Protein 7C50 (pdb70)

Structure (mmCIF, N/CA/C/O backbone):
data_7C50
#
_entry.id   7C50
#
_cell.length_a   82.675
_cell.length_b   82.675
_cell.length_c   202.043
_cell.angle_alpha   90.000
_cell.angle_beta   90.000
_cell.angle_gamma   120.000
#
_symmetry.space_group_name_H-M   'H 3 2'
#
loop_
_entity.id
_entity.type
_entity.pdbx_description
1 polymer 'SIMPL domain-containing protein'
2 water water
#
loop_
_atom_site.group_PDB
_atom_site.id
_atom_site.type_symbol
_atom_site.label_atom_id
_atom_site.label_alt_id
_atom_site.label_comp_id
_atom_site.label_asym_id
_atom_site.label_entity_id
_atom_site.label_seq_id
_atom_site.pdbx_PDB_ins_code
_atom_site.Cartn_x
_atom_site.Cartn_y
_atom_site.Cartn_z
_atom_site.occupancy
_atom_site.B_iso_or_equiv
_atom_site.auth_seq_id
_atom_site.auth_comp_id
_atom_site.auth_asym_id
_atom_site.auth_atom_id
_atom_site.pdbx_PDB_model_num
ATOM 1 N N . LYS A 1 13 ? 25.79419 1.80149 85.65702 1.000 85.40371 31 LYS A N 1
ATOM 2 C CA . LYS A 1 13 ? 26.50191 2.39915 84.52880 1.000 76.35856 31 LYS A CA 1
ATOM 3 C C . LYS A 1 13 ? 26.14398 1.72452 83.19324 1.000 73.50073 31 LYS A C 1
ATOM 4 O O . LYS A 1 13 ? 24.97972 1.64561 82.81408 1.000 68.24793 31 LYS A O 1
ATOM 6 N N . THR A 1 14 ? 27.17898 1.25495 82.49440 1.000 77.82211 32 THR A N 1
ATOM 7 C CA . THR A 1 14 ? 27.08020 0.50883 81.24595 1.000 75.60739 32 THR A CA 1
ATOM 8 C C . THR A 1 14 ? 28.14751 -0.58157 81.26464 1.000 77.20314 32 THR A C 1
ATOM 9 O O . THR A 1 14 ? 29.25124 -0.35157 81.75978 1.000 84.63030 32 THR A O 1
ATOM 11 N N . LEU A 1 15 ? 27.84089 -1.75754 80.70411 1.000 78.71947 33 LEU A N 1
ATOM 12 C CA . LEU A 1 15 ? 28.76431 -2.88765 80.81769 1.000 78.76792 33 LEU A CA 1
ATOM 13 C C . LEU A 1 15 ? 29.58453 -3.19389 79.56686 1.000 74.80105 33 LEU A C 1
ATOM 14 O O . LEU A 1 15 ? 30.57808 -3.92707 79.68293 1.000 74.09368 33 LEU A O 1
ATOM 19 N N . GLU A 1 16 ? 29.21434 -2.65927 78.39956 1.000 63.01593 34 GLU A N 1
ATOM 20 C CA . GLU A 1 16 ? 29.99715 -2.83188 77.18589 1.000 66.94948 34 GLU A CA 1
ATOM 21 C C . GLU A 1 16 ? 29.36692 -1.97753 76.08467 1.000 67.01894 34 GLU A C 1
ATOM 22 O O . GLU A 1 16 ? 28.18667 -1.61208 76.15546 1.000 55.36633 34 GLU A O 1
ATOM 28 N N . ARG A 1 17 ? 30.16320 -1.68872 75.05053 1.000 55.55099 35 ARG A N 1
ATOM 29 C CA . ARG A 1 17 ? 29.67497 -0.98720 73.86950 1.000 51.86980 35 ARG A CA 1
ATOM 30 C C . ARG A 1 17 ? 30.19282 -1.71291 72.63463 1.000 54.03002 35 ARG A C 1
ATOM 31 O O . ARG A 1 17 ? 31.31360 -2.23333 72.64359 1.000 63.66541 35 ARG A O 1
ATOM 39 N N . SER A 1 18 ? 29.37458 -1.77485 71.59057 1.000 51.03778 36 SER A N 1
ATOM 40 C CA . SER A 1 18 ? 29.82486 -2.31984 70.31002 1.000 47.08675 36 SER A CA 1
ATOM 41 C C . SER A 1 18 ? 29.24311 -1.51422 69.16304 1.000 45.63513 36 SER A C 1
ATOM 42 O O . SER A 1 18 ? 28.23891 -0.80985 69.30721 1.000 49.26243 36 SER A O 1
ATOM 45 N N . VAL A 1 19 ? 29.87129 -1.65817 67.99400 1.000 48.28697 37 VAL A N 1
ATOM 46 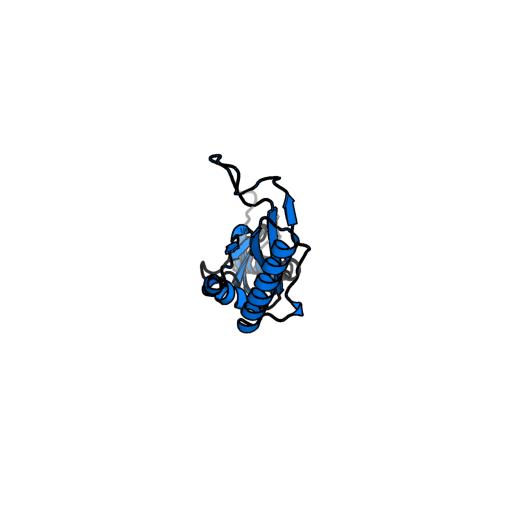C CA . VAL A 1 19 ? 29.40485 -1.02399 66.77020 1.000 45.50842 37 VAL A CA 1
ATOM 47 C C . VAL A 1 19 ? 29.23886 -2.09614 65.69735 1.000 44.65751 37 VAL A C 1
ATOM 48 O O . VAL A 1 19 ? 30.06935 -3.00527 65.57712 1.000 45.35662 37 VAL A O 1
ATOM 52 N N . SER A 1 20 ? 28.14617 -2.01353 64.94323 1.000 44.24359 38 SER A N 1
ATOM 53 C CA . SER A 1 20 ? 27.91443 -2.95535 63.85725 1.000 37.45831 38 SER A CA 1
ATOM 54 C C . SER A 1 20 ? 27.89602 -2.21403 62.53356 1.000 36.50561 38 SER A C 1
ATOM 55 O O . SER A 1 20 ? 27.33190 -1.12183 62.42539 1.000 40.81558 38 SER A O 1
ATOM 58 N N . VAL A 1 21 ? 28.46265 -2.83980 61.51108 1.000 40.40084 39 VAL A N 1
ATOM 59 C CA . VAL A 1 21 ? 28.44369 -2.25085 60.17597 1.000 43.74888 39 VAL A CA 1
ATOM 60 C C . VAL A 1 21 ? 28.15058 -3.34751 59.16640 1.000 42.71751 39 VAL A C 1
ATOM 61 O O . VAL A 1 21 ? 28.58871 -4.49938 59.31629 1.000 40.18026 39 VAL A O 1
ATOM 65 N N . LYS A 1 22 ? 27.38237 -2.99772 58.14764 1.000 38.99702 40 LYS A N 1
ATOM 66 C CA . LYS A 1 22 ? 27.13287 -3.90297 57.03289 1.000 51.53030 40 LYS A CA 1
ATOM 67 C C . LYS A 1 22 ? 28.03069 -3.43177 55.89661 1.000 52.67763 40 LYS A C 1
ATOM 68 O O . LYS A 1 22 ? 28.10800 -2.23266 55.62558 1.000 64.71993 40 LYS A O 1
ATOM 74 N N . GLY A 1 23 ? 28.83599 -4.33077 55.35460 1.000 47.56950 41 GLY A N 1
ATOM 75 C CA . GLY A 1 23 ? 29.62787 -4.02037 54.18481 1.000 39.22182 41 GLY A CA 1
ATOM 76 C C . GLY A 1 23 ? 28.92344 -4.62672 52.98195 1.000 37.07233 41 GLY A C 1
ATOM 77 O O . GLY A 1 23 ? 28.26237 -5.65838 53.10398 1.000 36.81813 41 GLY A O 1
ATOM 78 N N . LEU A 1 24 ? 29.03701 -3.94965 51.82830 1.000 36.54193 42 LEU A N 1
ATOM 79 C CA . LEU A 1 24 ? 28.37115 -4.33781 50.59211 1.000 38.19577 42 LEU A CA 1
ATOM 80 C C . LEU A 1 24 ? 29.41933 -4.63693 49.52749 1.000 41.30640 42 LEU A C 1
ATOM 81 O O . LEU A 1 24 ? 30.38029 -3.88959 49.37796 1.000 41.78661 42 LEU A O 1
ATOM 86 N N . SER A 1 25 ? 29.21724 -5.73509 48.79345 1.000 34.55118 43 SER A N 1
ATOM 87 C CA . SER A 1 25 ? 29.96339 -6.03682 47.58476 1.000 33.67454 43 SER A CA 1
ATOM 88 C C . SER A 1 25 ? 28.93150 -6.26211 46.48716 1.000 33.62512 43 SER A C 1
ATOM 89 O O . SER A 1 25 ? 28.06699 -7.11747 46.62848 1.000 34.88897 43 SER A O 1
ATOM 92 N N . GLN A 1 26 ? 29.02380 -5.51185 45.41227 1.000 32.22513 44 GLN A N 1
ATOM 93 C CA . GLN A 1 26 ? 28.03860 -5.60941 44.34218 1.000 31.08183 44 GLN A CA 1
ATOM 94 C C . GLN A 1 26 ? 28.80696 -5.53632 43.02698 1.000 35.64054 44 GLN A C 1
ATOM 95 O O . GLN A 1 26 ? 29.78429 -4.78362 42.93463 1.000 33.00314 44 GLN A O 1
ATOM 101 N N . LYS A 1 27 ? 28.42284 -6.36235 42.04584 1.000 33.18091 45 LYS A N 1
ATOM 102 C CA . LYS A 1 27 ? 29.14637 -6.39949 40.77476 1.000 35.60830 45 LYS A CA 1
ATOM 103 C C . LYS A 1 27 ? 28.14624 -6.77681 39.69069 1.000 36.11500 45 LYS A C 1
ATOM 104 O O . LYS A 1 27 ? 27.26667 -7.61146 39.93045 1.000 35.11674 45 LYS A O 1
ATOM 110 N N . GLU A 1 28 ? 28.22510 -6.11714 38.53106 1.000 35.09117 46 GLU A N 1
ATOM 111 C CA . GLU A 1 28 ? 27.52913 -6.59581 37.32510 1.000 35.51548 46 GLU A CA 1
ATOM 112 C C . GLU A 1 28 ? 28.46461 -7.50762 36.55785 1.000 38.61968 46 GLU A C 1
ATOM 113 O O . GLU A 1 28 ? 29.63881 -7.16791 36.35935 1.000 35.28924 46 GLU A O 1
ATOM 119 N N . VAL A 1 2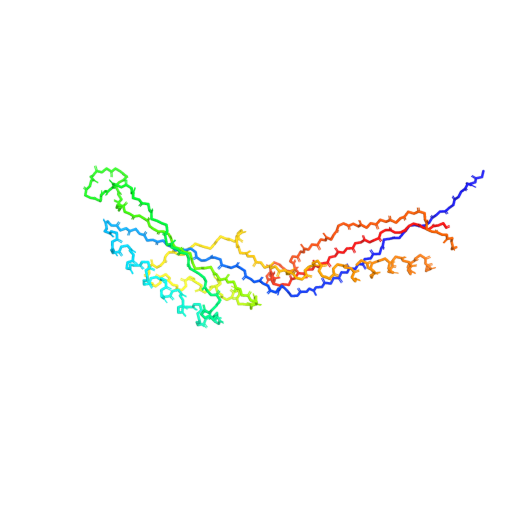9 ? 27.94824 -8.64975 36.10470 1.000 32.45202 47 VAL A N 1
ATOM 120 C CA . VAL A 1 29 ? 28.73492 -9.55912 35.28941 1.000 29.66939 47 VAL A CA 1
ATOM 121 C C . VAL A 1 29 ? 27.89780 -9.93353 34.08722 1.000 35.96608 47 VAL A C 1
ATOM 122 O O . VAL A 1 29 ? 26.67886 -9.77477 34.08745 1.000 34.25920 47 VAL A O 1
ATOM 126 N N . GLU A 1 30 ? 28.57129 -10.45493 33.07234 1.000 33.66326 48 GLU A N 1
ATOM 127 C CA . GLU A 1 30 ? 27.89308 -10.95947 31.88718 1.000 33.19054 48 GLU A CA 1
ATOM 128 C C . GLU A 1 30 ? 27.65452 -12.45425 32.05748 1.000 35.28911 48 GLU A C 1
ATOM 129 O O . GLU A 1 30 ? 28.60375 -13.22004 32.28205 1.000 39.87719 48 GLU A O 1
ATOM 135 N N . ALA A 1 31 ? 26.39423 -12.87183 31.92611 1.000 36.46153 49 ALA A N 1
ATOM 136 C CA . ALA A 1 31 ? 26.08470 -14.29993 31.84318 1.000 33.55592 49 ALA A CA 1
ATOM 137 C C . ALA A 1 31 ? 27.03889 -15.00084 30.87190 1.000 33.19120 49 ALA A C 1
ATOM 138 O O . ALA A 1 31 ? 27.49885 -14.40411 29.90995 1.000 33.67932 49 ALA A O 1
ATOM 140 N N . ASP A 1 32 ? 27.40540 -16.24467 31.16553 1.000 32.29164 50 ASP A N 1
ATOM 141 C CA . ASP A 1 32 ? 28.30362 -16.96105 30.27114 1.000 35.30249 50 ASP A CA 1
ATOM 142 C C . ASP A 1 32 ? 27.61859 -18.12358 29.56324 1.000 36.47976 50 ASP A C 1
ATOM 143 O O . ASP A 1 32 ? 28.26349 -18.84818 28.80627 1.000 39.73622 50 ASP A O 1
ATOM 148 N N . THR A 1 33 ? 26.32336 -18.32693 29.78459 1.000 30.42656 51 THR A N 1
ATOM 149 C CA . THR A 1 33 ? 25.64259 -19.48985 29.24508 1.000 29.51461 51 THR A CA 1
ATOM 150 C C . THR A 1 33 ? 24.22779 -19.05939 28.91427 1.000 29.72409 51 THR A C 1
ATOM 151 O O . THR A 1 33 ? 23.56718 -18.44753 29.76059 1.000 33.92949 51 THR A O 1
ATOM 155 N N . LEU A 1 34 ? 23.77243 -19.34874 27.69599 1.000 31.95099 52 LEU A N 1
ATOM 156 C CA . LEU A 1 34 ? 22.36442 -19.19556 27.33783 1.000 29.84327 52 LEU A CA 1
ATOM 157 C C . LEU A 1 34 ? 21.82230 -20.54948 26.91881 1.000 30.08099 52 LEU A C 1
ATOM 158 O O . LEU A 1 34 ? 22.43028 -21.22988 26.07249 1.000 31.28252 52 LEU A O 1
ATOM 163 N N . ILE A 1 35 ? 20.70008 -20.94891 27.52100 1.000 28.62337 53 ILE A N 1
ATOM 164 C CA . ILE A 1 35 ? 20.02637 -22.19962 27.19481 1.000 28.24400 53 ILE A CA 1
ATOM 165 C C . ILE A 1 35 ? 18.67382 -21.80797 26.65186 1.000 32.06034 53 ILE A C 1
ATOM 166 O O . ILE A 1 35 ? 17.89814 -21.13463 27.34144 1.000 34.10970 53 ILE A O 1
ATOM 171 N N . LEU A 1 36 ? 18.41781 -22.13060 25.38776 1.000 31.39514 54 LEU A N 1
ATOM 172 C CA . LEU A 1 36 ? 17.21392 -21.64385 24.71896 1.000 29.23660 54 LEU A CA 1
ATOM 173 C C . LEU A 1 36 ? 16.56431 -22.79944 23.97478 1.000 29.88646 54 LEU A C 1
ATOM 174 O O . LEU A 1 36 ? 17.05261 -23.21848 22.90946 1.000 29.53902 54 LEU A O 1
ATOM 179 N N . PRO A 1 37 ? 15.50296 -23.40693 24.54149 1.000 31.48684 55 PRO A N 1
ATOM 180 C CA . PRO A 1 37 ? 14.82126 -24.50965 23.84761 1.000 39.94761 55 PRO A CA 1
ATOM 181 C C . PRO A 1 37 ? 13.73549 -24.00525 22.91659 1.000 39.67759 55 PRO A C 1
ATOM 182 O O . PRO A 1 37 ? 12.87985 -23.19402 23.28750 1.000 37.33919 55 PRO A O 1
ATOM 186 N N . ILE A 1 38 ? 13.79310 -24.46015 21.68841 1.000 37.94060 56 ILE A N 1
ATOM 187 C CA . ILE A 1 38 ? 12.82360 -24.08487 20.66213 1.000 36.47237 56 ILE A CA 1
ATOM 188 C C . ILE A 1 38 ? 12.03405 -25.35670 20.34417 1.000 36.22012 56 ILE A C 1
ATOM 189 O O . ILE A 1 38 ? 12.55969 -26.28789 19.71885 1.000 36.52490 56 ILE A O 1
ATOM 194 N N . LYS A 1 39 ? 10.80194 -25.42961 20.83444 1.000 36.67395 57 LYS A N 1
ATOM 195 C CA . LYS A 1 39 ? 9.91944 -26.55498 20.54607 1.000 42.77702 57 LYS A CA 1
ATOM 196 C C . LYS A 1 39 ? 9.12213 -26.29011 19.27576 1.000 39.24160 57 LYS A C 1
ATOM 197 O O . LYS A 1 39 ? 8.75014 -25.15409 18.98612 1.000 40.72663 57 LYS A O 1
ATOM 203 N N . PHE A 1 40 ? 8.84616 -27.35253 18.51052 1.000 35.37780 58 PHE A N 1
ATOM 204 C CA . PHE A 1 40 ? 7.99772 -27.18421 17.34147 1.000 34.42509 58 PHE A CA 1
ATOM 205 C C . PHE A 1 40 ? 7.19814 -28.46660 17.12793 1.000 37.60556 58 PHE A C 1
ATOM 206 O O . PHE A 1 40 ? 7.61402 -29.55261 17.54621 1.000 40.16102 58 PHE A O 1
ATOM 214 N N . THR A 1 41 ? 6.04875 -28.33961 16.48819 1.000 40.50892 59 THR A N 1
ATOM 215 C CA . THR A 1 41 ? 5.11157 -29.46216 16.48881 1.000 41.12443 59 THR A CA 1
ATOM 216 C C . THR A 1 41 ? 4.41652 -29.58346 15.13595 1.000 42.04350 59 THR A C 1
ATOM 217 O O . THR A 1 41 ? 4.16120 -28.59425 14.43416 1.000 38.98527 59 THR A O 1
ATOM 221 N N . ARG A 1 42 ? 4.08225 -30.81982 14.78139 1.000 35.95640 60 ARG A N 1
ATOM 222 C CA . ARG A 1 42 ? 3.35304 -31.12265 13.55703 1.000 37.30863 60 ARG A CA 1
ATOM 223 C C . ARG A 1 42 ? 2.38906 -32.24118 13.88417 1.000 42.20395 60 ARG A C 1
ATOM 224 O O . ARG A 1 42 ? 2.63073 -32.98414 14.83093 1.000 41.89458 60 ARG A O 1
ATOM 232 N N . SER A 1 43 ? 1.29108 -32.32621 13.10147 1.000 40.93951 61 SER A N 1
ATOM 233 C CA . SER A 1 43 ? 0.32052 -33.41856 13.16650 1.000 42.48401 61 SER A CA 1
ATOM 234 C C . SER A 1 43 ? 0.07874 -33.94787 11.76674 1.000 47.10424 61 SER A C 1
ATOM 235 O O . SER A 1 43 ? 0.13991 -33.19745 10.78497 1.000 46.20037 61 SER A O 1
ATOM 238 N N . ASN A 1 44 ? -0.25154 -35.23022 11.68164 1.000 50.84903 62 ASN A N 1
ATOM 239 C CA . ASN A 1 44 ? -0.35348 -35.88080 10.38386 1.000 51.90988 62 ASN A CA 1
ATOM 240 C C . ASN A 1 44 ? -1.02117 -37.23883 10.57581 1.000 50.83761 62 ASN A C 1
ATOM 241 O O . ASN A 1 44 ? -0.88239 -37.87820 11.62913 1.000 44.97412 62 ASN A O 1
ATOM 246 N N . ASN A 1 45 ? -1.78323 -37.65339 9.56703 1.000 47.62310 63 ASN A N 1
ATOM 247 C CA . ASN A 1 45 ? -2.39892 -38.96353 9.61432 1.000 48.98581 63 ASN A CA 1
ATOM 248 C C . ASN A 1 45 ? -1.41876 -40.07234 9.29639 1.000 53.78224 63 ASN A C 1
ATOM 249 O O . ASN A 1 45 ? -1.71396 -41.25050 9.56064 1.000 48.63572 63 ASN A O 1
ATOM 254 N N . ASN A 1 46 ? -0.26818 -39.70901 8.74313 1.000 46.92242 64 ASN A N 1
ATOM 255 C CA . ASN A 1 46 ? 0.73018 -40.64518 8.25748 1.000 53.27541 64 ASN A CA 1
ATOM 256 C C . ASN A 1 46 ? 2.00574 -40.35213 9.02086 1.000 45.38951 64 ASN A C 1
ATOM 257 O O . ASN A 1 46 ? 2.48977 -39.22519 8.97774 1.000 41.76184 64 ASN A O 1
ATOM 262 N N . LEU A 1 47 ? 2.53724 -41.34190 9.73960 1.000 35.81148 65 LEU A N 1
ATOM 263 C CA . LEU A 1 47 ? 3.66608 -41.03522 10.63026 1.000 35.21466 65 LEU A CA 1
ATOM 264 C C . LEU A 1 47 ? 4.93684 -40.70935 9.84421 1.000 37.49135 65 LEU A C 1
ATOM 265 O O . LEU A 1 47 ? 5.74607 -39.85831 10.26332 1.000 36.82212 65 LEU A O 1
ATOM 270 N N . THR A 1 48 ? 5.16424 -41.39846 8.72324 1.000 35.44183 66 THR A N 1
ATOM 271 C CA . THR A 1 48 ? 6.36685 -41.10036 7.95208 1.000 36.32153 66 THR A CA 1
ATOM 272 C C . THR A 1 48 ? 6.33319 -39.66340 7.44182 1.000 35.78279 66 THR A C 1
ATOM 273 O O . THR A 1 48 ? 7.35286 -38.95154 7.47778 1.000 37.11561 66 THR A O 1
ATOM 277 N N . ASN A 1 49 ? 5.15265 -39.20653 7.00526 1.000 39.03054 67 ASN A N 1
ATOM 278 C CA . ASN A 1 49 ? 5.01102 -37.82019 6.57234 1.000 36.37173 67 ASN A CA 1
ATOM 279 C C . ASN A 1 49 ? 5.17502 -36.85938 7.74898 1.000 35.35402 67 ASN A C 1
ATOM 280 O O . ASN A 1 49 ? 5.66863 -35.73144 7.56955 1.000 35.59829 67 ASN A O 1
ATOM 285 N N . LEU A 1 50 ? 4.70461 -37.24736 8.94302 1.000 37.85715 68 LEU A N 1
ATOM 286 C CA . LEU A 1 50 ? 4.93502 -36.40220 10.12177 1.000 37.21514 68 LEU A CA 1
ATOM 287 C C . LEU A 1 50 ? 6.42058 -36.18896 10.34206 1.000 36.79930 68 LEU A C 1
ATOM 288 O O . LEU A 1 50 ? 6.86595 -35.07068 10.62756 1.000 32.93197 68 LEU A O 1
ATOM 293 N N . TYR A 1 51 ? 7.20860 -37.25511 10.24921 1.000 33.81357 69 TYR A N 1
ATOM 294 C CA . TYR A 1 51 ? 8.64916 -37.09460 10.41918 1.000 32.43613 69 TYR A CA 1
ATOM 295 C C . TYR A 1 51 ? 9.26985 -36.25050 9.31325 1.000 34.07923 69 TYR A C 1
ATOM 296 O O . TYR A 1 51 ? 10.25876 -35.54579 9.54288 1.000 34.95399 69 TYR A O 1
ATOM 305 N N . GLU A 1 52 ? 8.79623 -36.39592 8.08154 1.000 34.24492 70 GLU A N 1
ATOM 306 C CA . GLU A 1 52 ? 9.32634 -35.55933 6.98656 1.000 35.64873 70 GLU A CA 1
ATOM 307 C C . GLU A 1 52 ? 9.01016 -34.08052 7.21735 1.000 35.15478 70 GLU A C 1
ATOM 308 O O . GLU A 1 52 ? 9.86376 -33.19641 6.99340 1.000 35.66058 70 GLU A O 1
ATOM 314 N N . GLU A 1 53 ? 7.80935 -33.76775 7.70562 1.000 34.47102 71 GLU A N 1
ATOM 315 C CA . GLU A 1 53 ? 7.52228 -32.34408 7.95667 1.000 35.09894 71 GLU A CA 1
ATOM 316 C C . GLU A 1 53 ? 8.31596 -31.80208 9.14221 1.000 32.94019 71 GLU A C 1
ATOM 317 O O . GLU A 1 53 ? 8.80098 -30.66022 9.10762 1.000 38.28559 71 GLU A O 1
ATOM 323 N N . LEU A 1 54 ? 8.47034 -32.59167 10.19707 1.000 32.92381 72 LEU A N 1
ATOM 324 C CA . LEU A 1 54 ? 9.32023 -32.14349 11.30867 1.000 30.12100 72 LEU A CA 1
ATOM 325 C C . LEU A 1 54 ? 10.76632 -31.95402 10.87947 1.000 35.57060 72 LEU A C 1
ATOM 326 O O . LEU A 1 54 ? 11.46421 -31.06220 11.38918 1.000 32.99212 72 LEU A O 1
ATOM 331 N N . GLU A 1 55 ? 11.26249 -32.81369 9.99142 1.000 38.57465 73 GLU A N 1
ATOM 332 C CA . GLU A 1 55 ? 12.65071 -32.67953 9.54372 1.000 33.83872 73 GLU A CA 1
ATOM 333 C C . GLU A 1 55 ? 12.85497 -31.41765 8.71572 1.000 37.06764 73 GLU A C 1
ATOM 334 O O . GLU A 1 55 ? 13.91120 -30.76563 8.80642 1.000 35.20704 73 GLU A O 1
ATOM 340 N N . GLN A 1 56 ? 11.85960 -31.06939 7.88918 1.000 37.69776 74 GLN A N 1
ATOM 341 C CA . GLN A 1 56 ? 11.91625 -29.82734 7.12398 1.000 42.35133 74 GLN A CA 1
ATOM 342 C C . GLN A 1 56 ? 11.78666 -28.60677 8.02914 1.000 37.11736 74 GLN A C 1
ATOM 343 O O . GLN A 1 56 ? 12.47907 -27.59850 7.82838 1.000 37.66332 74 GLN A O 1
ATOM 346 N N . ASP A 1 57 ? 10.89151 -28.66333 9.01854 1.000 37.90205 75 ASP A N 1
ATOM 347 C CA . ASP A 1 57 ? 10.85442 -27.62041 10.04027 1.000 37.10170 75 ASP A CA 1
ATOM 348 C C . ASP A 1 57 ? 12.23246 -27.46631 10.68661 1.000 36.25417 75 ASP A C 1
ATOM 349 O O . ASP A 1 57 ? 12.81690 -26.36487 10.72370 1.000 38.59746 75 ASP A O 1
ATOM 354 N N . LYS A 1 58 ? 12.77609 -28.57769 11.17894 1.000 36.69683 76 LYS A N 1
ATOM 355 C CA . LYS A 1 58 ? 14.09273 -28.57157 11.80679 1.000 40.81499 76 LYS A CA 1
AT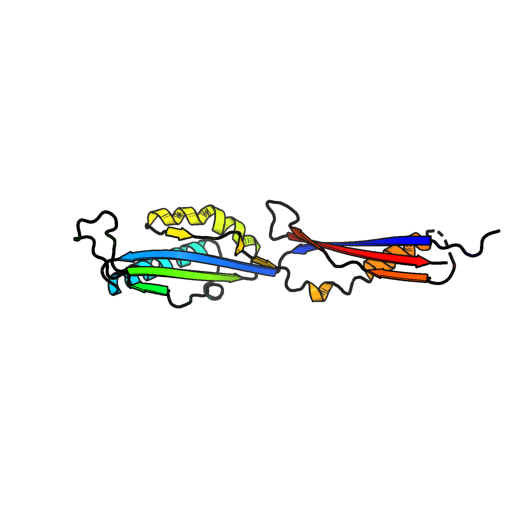OM 356 C C . LYS A 1 58 ? 15.14280 -27.90412 10.91967 1.000 37.36519 76 LYS A C 1
ATOM 357 O O . LYS A 1 58 ? 15.90889 -27.04925 11.38847 1.000 37.54572 76 LYS A O 1
ATOM 363 N N . GLU A 1 59 ? 15.18671 -28.26975 9.62940 1.000 33.24339 77 GLU A N 1
ATOM 364 C CA . GLU A 1 59 ? 16.20936 -27.69939 8.74710 1.000 37.87753 77 GLU A CA 1
ATOM 365 C C . GLU A 1 59 ? 16.01594 -26.20878 8.60174 1.000 36.49689 77 GLU A C 1
ATOM 366 O O . GLU A 1 59 ? 16.99120 -25.44606 8.54777 1.000 39.68370 77 GLU A O 1
ATOM 372 N N . ASN A 1 60 ? 14.75397 -25.77329 8.56557 1.000 36.62341 78 ASN A N 1
ATOM 373 C CA . ASN A 1 60 ? 14.46213 -24.35674 8.36590 1.000 38.65664 78 ASN A CA 1
ATOM 374 C C . ASN A 1 60 ? 14.79937 -23.56531 9.61643 1.000 37.72854 78 ASN A C 1
ATOM 375 O O . ASN A 1 60 ? 15.38617 -22.47334 9.53661 1.000 37.29261 78 ASN A O 1
ATOM 380 N N . ILE A 1 61 ? 14.47982 -24.12753 10.77844 1.000 35.91795 79 ILE A N 1
ATOM 381 C CA . ILE A 1 61 ? 14.83403 -23.48498 12.04128 1.000 35.96506 79 ILE A CA 1
ATOM 382 C C . ILE A 1 61 ? 16.35676 -23.36864 12.18656 1.000 34.09690 79 ILE A C 1
ATOM 383 O O . ILE A 1 61 ? 16.87856 -22.29726 12.53738 1.000 34.60905 79 ILE A O 1
ATOM 388 N N . ILE A 1 62 ? 17.09748 -24.44921 11.89377 1.000 31.44200 80 ILE A N 1
ATOM 389 C CA . ILE A 1 62 ? 18.56577 -24.37928 11.94230 1.000 30.78156 80 ILE A CA 1
ATOM 390 C C . ILE A 1 62 ? 19.10674 -23.31244 11.00842 1.000 34.93705 80 ILE A C 1
ATOM 391 O O . ILE A 1 62 ? 20.03076 -22.54120 11.35589 1.000 33.62548 80 ILE A O 1
ATOM 396 N N . LYS A 1 63 ? 18.56737 -23.24470 9.80004 1.000 38.14794 81 LYS A N 1
ATOM 397 C CA . LYS A 1 63 ? 19.04263 -22.21537 8.88675 1.000 39.79334 81 LYS A CA 1
ATOM 398 C C . LYS A 1 63 ? 18.76305 -20.83060 9.45375 1.000 39.90355 81 LYS A C 1
ATOM 399 O O . LYS A 1 63 ? 19.62907 -19.95309 9.41604 1.000 38.52205 81 LYS A O 1
ATOM 402 N N . PHE A 1 64 ? 17.60074 -20.64110 10.09287 1.000 40.70400 82 PHE A N 1
ATOM 403 C CA . PHE A 1 64 ? 17.32617 -19.34145 10.71498 1.000 40.45861 82 PHE A CA 1
ATOM 404 C C . PHE A 1 64 ? 18.29359 -19.06040 11.89068 1.000 38.15485 82 PHE A C 1
ATOM 405 O O . PHE A 1 64 ? 18.85592 -17.95158 12.02510 1.000 41.76257 82 PHE A O 1
ATOM 413 N N . LEU A 1 65 ? 18.55453 -20.06966 12.70418 1.000 35.04386 83 LEU A N 1
ATOM 414 C CA . LEU A 1 65 ? 19.46197 -19.91694 13.83557 1.000 29.87634 83 LEU A CA 1
ATOM 415 C C . LEU A 1 65 ? 20.87145 -19.57554 13.38271 1.000 35.21761 83 LEU A C 1
ATOM 416 O O . LEU A 1 65 ? 21.53641 -18.73857 13.99270 1.000 35.51841 83 LEU A O 1
ATOM 421 N N . LYS A 1 66 ? 21.34794 -20.20353 12.30777 1.000 31.41292 84 LYS A N 1
ATOM 422 C CA . LYS A 1 66 ? 22.66786 -19.86133 11.79953 1.000 32.45850 84 LYS A CA 1
ATOM 423 C C . LYS A 1 66 ? 22.70128 -18.43964 11.22374 1.000 43.79184 84 LYS A C 1
ATOM 424 O O . LYS A 1 66 ? 23.67867 -17.69684 11.44349 1.000 45.56164 84 LYS A O 1
ATOM 430 N N . GLU A 1 67 ? 21.64426 -18.01619 10.51838 1.000 43.39129 85 GLU A N 1
ATOM 431 C CA . GLU A 1 67 ? 21.59323 -16.60945 10.08286 1.000 43.42725 85 GLU A CA 1
ATOM 432 C C . GLU A 1 67 ? 21.72191 -15.65724 11.27344 1.000 46.50758 85 GLU A C 1
ATOM 433 O O . GLU A 1 67 ? 22.32414 -14.58433 11.14276 1.000 51.03169 85 GLU A O 1
ATOM 439 N N . GLN A 1 68 ? 21.17995 -16.04093 12.43689 1.000 42.08812 86 GLN A N 1
ATOM 440 C CA . GLN A 1 68 ? 21.25928 -15.27310 13.67988 1.000 42.93929 86 GLN A CA 1
ATOM 441 C C . GLN A 1 68 ? 22.58299 -15.40650 14.40098 1.000 41.62592 86 GLN A C 1
ATOM 442 O O . GLN A 1 68 ? 22.79223 -14.70354 15.39564 1.000 49.70589 86 GLN A O 1
ATOM 448 N N . GLY A 1 69 ? 23.48086 -16.27928 13.95879 1.000 43.67133 87 GLY A N 1
ATOM 449 C CA . GLY A 1 69 ? 24.81087 -16.33816 14.53485 1.000 50.28934 87 GLY A CA 1
ATOM 450 C C . GLY A 1 69 ? 25.07722 -17.54220 15.39436 1.000 47.34550 87 GLY A C 1
ATOM 451 O O . GLY A 1 69 ? 26.19841 -17.68490 15.87905 1.000 40.07219 87 GLY A O 1
ATOM 452 N N . VAL A 1 70 ? 24.08468 -18.41440 15.61068 1.000 37.71840 88 VAL A N 1
ATOM 453 C CA . VAL A 1 70 ? 24.31014 -19.69771 16.26910 1.000 38.42326 88 VAL A CA 1
ATOM 454 C C . VAL A 1 70 ? 25.12417 -20.59887 15.35461 1.000 37.08618 88 VAL A C 1
ATOM 455 O O . VAL A 1 70 ? 24.93486 -20.58834 14.13550 1.000 38.97306 88 VAL A O 1
ATOM 459 N N . LYS A 1 71 ? 26.05475 -21.35340 15.92921 1.000 39.97891 89 LYS A N 1
ATOM 460 C CA . LYS A 1 71 ? 26.86843 -22.31293 15.18209 1.000 40.59306 89 LYS A CA 1
ATOM 461 C C . LYS A 1 71 ? 26.26726 -23.70542 15.29777 1.000 42.36350 89 LYS A C 1
ATOM 462 O O . LYS A 1 71 ? 25.58256 -24.00375 16.28039 1.000 39.05590 89 LYS A O 1
ATOM 466 N N . GLU A 1 72 ? 26.50963 -24.55470 14.28163 1.000 37.20123 90 GLU A N 1
ATOM 467 C CA . GLU A 1 72 ? 26.00390 -25.93394 14.29301 1.000 38.85133 90 GLU A CA 1
ATOM 468 C C . GLU A 1 72 ? 26.21202 -26.60878 15.64416 1.000 31.89728 90 GLU A C 1
ATOM 469 O O . GLU A 1 72 ? 25.31380 -27.27633 16.18283 1.000 35.77776 90 GLU A O 1
ATOM 475 N N . ASP A 1 73 ? 27.43032 -26.50207 16.15816 1.000 34.35209 91 ASP A N 1
ATOM 476 C CA . ASP A 1 73 ? 27.81205 -27.22272 17.34710 1.000 39.00412 91 ASP A CA 1
ATOM 477 C C . ASP A 1 73 ? 27.22003 -26.62645 18.60106 1.000 38.28943 91 ASP A C 1
ATOM 478 O O . ASP A 1 73 ? 27.50257 -27.14498 19.69052 1.000 36.71808 91 ASP A O 1
ATOM 483 N N . GLU A 1 74 ? 26.40309 -25.58762 18.49617 1.000 36.99563 92 GLU A N 1
ATOM 484 C CA . GLU A 1 74 ? 25.67717 -25.12031 19.67254 1.000 35.89976 92 GLU A CA 1
ATOM 485 C C . GLU A 1 74 ? 24.23173 -25.61057 19.73046 1.000 35.96801 92 GLU A C 1
ATOM 486 O O . GLU A 1 74 ? 23.51212 -25.22501 20.64854 1.000 38.23285 92 GLU A O 1
ATOM 492 N N . ILE A 1 75 ? 23.78944 -26.40860 18.75327 1.000 27.66297 93 ILE A N 1
ATOM 493 C CA . ILE A 1 75 ? 22.40791 -26.80093 18.59066 1.000 26.00210 93 ILE A CA 1
ATOM 494 C C . ILE A 1 75 ? 22.27731 -28.28249 18.89694 1.000 28.06721 93 ILE A C 1
ATOM 495 O O . ILE A 1 75 ? 22.92461 -29.11644 18.24976 1.000 34.36969 93 ILE A O 1
ATOM 500 N N . ASN A 1 76 ? 21.45121 -28.61264 19.89044 1.000 29.21215 94 ASN A N 1
ATOM 501 C CA . ASN A 1 76 ? 21.22774 -30.00379 20.25708 1.000 27.09396 94 ASN A CA 1
ATOM 502 C C . ASN A 1 76 ? 19.81859 -30.41196 19.84230 1.000 30.52313 94 ASN A C 1
ATOM 503 O O . ASN A 1 76 ? 18.92317 -29.56900 19.73397 1.000 33.42240 94 ASN A O 1
ATOM 508 N N . TYR A 1 77 ? 19.61247 -31.72234 19.66799 1.000 29.70926 95 TYR A N 1
ATOM 509 C CA . TYR A 1 77 ? 18.36503 -32.24045 19.08252 1.000 27.03708 95 TYR A CA 1
ATOM 510 C C . TYR A 1 77 ? 18.12235 -33.64297 19.61299 1.000 29.10772 95 TYR A C 1
ATOM 511 O O . TYR A 1 77 ? 18.91650 -34.54305 19.33772 1.000 33.95080 95 TYR A O 1
ATOM 520 N N . ASN A 1 78 ? 17.06155 -33.83041 20.38391 1.000 28.52146 96 ASN A N 1
ATOM 521 C CA . ASN A 1 78 ? 16.70657 -35.17010 20.86135 1.000 32.89267 96 ASN A CA 1
ATOM 522 C C . ASN A 1 78 ? 15.69850 -35.79279 19.87866 1.000 32.52402 96 ASN A C 1
ATOM 523 O O . ASN A 1 78 ? 15.21426 -35.11853 18.98290 1.000 30.80782 96 ASN A O 1
ATOM 528 N N . SER A 1 79 ? 15.42039 -37.09333 20.01928 1.000 38.83343 97 SER A N 1
ATOM 529 C CA . SER A 1 79 ? 14.39309 -37.69677 19.17106 1.000 43.96232 97 SER A CA 1
ATOM 530 C C . SER A 1 79 ? 13.05074 -36.99166 19.39709 1.000 41.14585 97 SER A C 1
ATOM 531 O O . SER A 1 79 ? 12.68398 -36.70769 20.54997 1.000 37.82721 97 SER A O 1
ATOM 534 N N . PRO A 1 80 ? 12.29738 -36.70458 18.33631 1.000 34.34458 98 PRO A N 1
ATOM 535 C CA . PRO A 1 80 ? 10.92849 -36.19687 18.50894 1.000 39.78598 98 PRO A CA 1
ATOM 536 C C . PRO A 1 80 ? 10.04824 -37.16384 19.29259 1.000 41.45078 98 PRO A C 1
ATOM 537 O O . PRO A 1 80 ? 10.21934 -38.39632 19.24376 1.000 39.85290 98 PRO A O 1
ATOM 541 N N . ASN A 1 81 ? 9.13525 -36.58203 20.07813 1.000 38.96533 99 ASN A N 1
ATOM 542 C CA . ASN A 1 81 ? 8.15166 -37.33100 20.85389 1.000 37.03622 99 ASN A CA 1
ATOM 543 C C . ASN A 1 81 ? 6.84285 -37.38903 20.07412 1.000 37.41735 99 ASN A C 1
ATOM 544 O O . ASN A 1 81 ? 6.22306 -36.34105 19.81915 1.000 39.06922 99 ASN A O 1
ATOM 549 N N . ILE A 1 82 ? 6.42118 -38.60814 19.72281 1.000 36.10779 100 ILE A N 1
ATOM 550 C CA . ILE A 1 82 ? 5.23938 -38.85135 18.90436 1.000 39.75326 100 ILE A CA 1
ATOM 551 C C . ILE A 1 82 ? 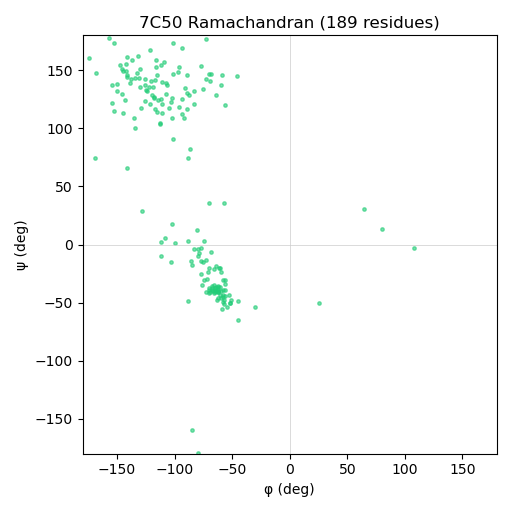4.16023 -39.41751 19.80325 1.000 51.33254 100 ILE A C 1
ATOM 552 O O . ILE A 1 82 ? 4.43270 -40.31538 20.60572 1.000 50.89926 100 ILE A O 1
ATOM 557 N N . ILE A 1 83 ? 2.92411 -38.97048 19.60815 1.000 44.45594 101 ILE A N 1
ATOM 558 C CA . ILE A 1 83 ? 1.75796 -39.55871 20.25977 1.000 44.13710 101 ILE A CA 1
ATOM 559 C C . ILE A 1 83 ? 0.83333 -40.11762 19.19872 1.000 52.52557 101 ILE A C 1
ATOM 560 O O . ILE A 1 83 ? 0.47858 -39.41351 18.24416 1.000 45.73318 101 ILE A O 1
ATOM 565 N N . ASP A 1 84 ? 0.47618 -41.39229 19.34858 1.000 52.42971 102 ASP A N 1
ATOM 566 C CA . ASP A 1 84 ? -0.49383 -42.04083 18.48165 1.000 51.11724 102 ASP A CA 1
ATOM 567 C C . ASP A 1 84 ? -1.84407 -41.86009 19.16264 1.000 58.82307 102 ASP A C 1
ATOM 568 O O . ASP A 1 84 ? -2.08688 -42.45027 20.22277 1.000 61.02078 102 ASP A O 1
ATOM 573 N N . ARG A 1 85 ? -2.70850 -41.00931 18.58501 1.000 62.47406 103 ARG A N 1
ATOM 574 C CA . ARG A 1 85 ? -4.04089 -40.81885 19.13655 1.000 62.99569 103 ARG A CA 1
ATOM 575 C C . ARG A 1 85 ? -5.06513 -41.84663 18.65424 1.000 70.44029 103 ARG A C 1
ATOM 576 O O . ARG A 1 85 ? -6.13145 -41.95129 19.27105 1.000 77.49405 103 ARG A O 1
ATOM 584 N N . LEU A 1 86 ? -4.79286 -42.57397 17.55514 1.000 65.66946 104 LEU A N 1
ATOM 585 C CA . LEU A 1 86 ? -5.74565 -43.51598 16.90879 1.000 62.80957 104 LEU A CA 1
ATOM 586 C C . LEU A 1 86 ? -6.99061 -42.81907 16.32412 1.000 63.90801 104 LEU A C 1
ATOM 587 O O . LEU A 1 86 ? -8.06453 -43.41494 16.21498 1.000 64.94158 104 LEU A O 1
ATOM 592 N N . SER A 1 87 ? -6.84981 -41.57768 15.88149 1.000 64.16774 105 SER A N 1
ATOM 593 C CA . SER A 1 87 ? -7.94570 -40.78664 15.34448 1.000 72.19280 105 SER A CA 1
ATOM 594 C C . SER A 1 87 ? -7.89581 -40.78029 13.81489 1.000 72.76376 105 SER A C 1
ATOM 595 O O . SER A 1 87 ? -6.96037 -41.30077 13.19872 1.000 66.24001 105 SER A O 1
ATOM 598 N N . ASP A 1 88 ? -8.93094 -40.19166 13.19348 1.000 67.91659 106 ASP A N 1
ATOM 599 C CA . ASP A 1 88 ? -8.98364 -40.04527 11.74503 1.000 68.64874 106 ASP A CA 1
ATOM 600 C C . ASP A 1 88 ? -9.86007 -38.85760 11.43634 1.000 75.47675 106 ASP A C 1
ATOM 601 O O . ASP A 1 88 ? -10.93510 -38.72368 12.04333 1.000 73.01224 106 ASP A O 1
ATOM 606 N N . PRO A 1 89 ? -9.45916 -38.00100 10.49266 1.000 85.11590 107 PRO A N 1
ATOM 607 C CA . PRO A 1 89 ? -10.34770 -36.90741 10.05547 1.000 93.97139 107 PRO A CA 1
ATOM 608 C C . PRO A 1 89 ? -11.62046 -37.36922 9.34725 1.000 95.22531 107 PRO A C 1
ATOM 609 O O . PRO A 1 89 ? -12.58277 -36.59926 9.30016 1.000 93.00503 107 PRO A O 1
ATOM 613 N N . TYR A 1 90 ? -11.66783 -38.58667 8.79814 1.000 96.39508 108 TYR A N 1
ATOM 614 C CA . TYR A 1 90 ? -12.88979 -39.04949 8.13487 1.000 100.10632 108 TYR A CA 1
ATOM 615 C C . TYR A 1 90 ? -14.06334 -39.12770 9.12058 1.000 99.78677 108 TYR A C 1
ATOM 616 O O . TYR A 1 90 ? -15.21084 -38.82475 8.75929 1.000 102.15944 108 TYR A O 1
ATOM 625 N N . SER A 1 91 ? -13.78511 -39.51586 10.37167 1.000 90.57465 109 SER A N 1
ATOM 626 C CA . SER A 1 91 ? -14.78949 -39.64507 11.42668 1.000 85.37795 109 SER A CA 1
ATOM 627 C C . SER A 1 91 ? -15.56123 -38.34237 11.64091 1.000 84.25181 109 SER A C 1
ATOM 628 O O . SER A 1 91 ? -14.98566 -37.30394 11.96711 1.000 83.73541 109 SER A O 1
ATOM 631 N N . ASN A 1 92 ? -16.87533 -38.39710 11.45780 1.000 88.08211 110 ASN A N 1
ATOM 632 C CA . ASN A 1 92 ? -17.72756 -37.23332 11.70542 1.000 93.27389 110 ASN A CA 1
ATOM 633 C C . ASN A 1 92 ? -18.11039 -37.23697 13.18666 1.000 95.84771 110 ASN A C 1
ATOM 634 O O . ASN A 1 92 ? -19.16611 -37.72663 13.60529 1.000 94.76451 110 ASN A O 1
ATOM 639 N N . ASP A 1 93 ? -17.18699 -36.71422 13.99563 1.000 95.88228 111 ASP A N 1
ATOM 640 C CA . ASP A 1 93 ? -17.38395 -36.47618 15.41948 1.000 98.82718 111 ASP A CA 1
ATOM 641 C C . ASP A 1 93 ? -16.80105 -35.10650 15.73898 1.000 95.86377 111 ASP A C 1
ATOM 642 O O . ASP A 1 93 ? -15.95783 -34.58674 15.00196 1.000 92.30615 111 ASP A O 1
ATOM 644 N N . THR A 1 94 ? -17.25802 -34.51850 16.84658 1.000 92.24103 112 THR A N 1
ATOM 645 C CA . THR A 1 94 ? -16.83974 -33.15915 17.18137 1.000 91.27811 112 THR A CA 1
ATOM 646 C C . THR A 1 94 ? -15.36962 -33.05816 17.57346 1.000 87.73697 112 THR A C 1
ATOM 647 O O . THR A 1 94 ? -14.91544 -31.91998 17.75855 1.000 87.68701 112 THR A O 1
ATOM 651 N N . GLN A 1 95 ? -14.63777 -34.20219 17.69919 1.000 83.63387 113 GLN A N 1
ATOM 652 C CA . GLN A 1 95 ? -13.24831 -34.28250 18.15951 1.000 85.30701 113 GLN A CA 1
ATOM 653 C C . GLN A 1 95 ? -12.35849 -35.08243 17.20278 1.000 80.78673 113 GLN A C 1
ATOM 654 O O . GLN A 1 95 ? -11.37018 -35.68493 17.63130 1.000 75.46962 113 GLN A O 1
ATOM 660 N N . ALA A 1 96 ? -12.69148 -35.08800 15.90925 1.000 84.19643 114 ALA A N 1
ATOM 661 C CA . ALA A 1 96 ? -11.87247 -35.75208 14.89705 1.000 78.28110 114 ALA A CA 1
ATOM 662 C C . ALA A 1 96 ? -10.58242 -34.96993 14.62554 1.000 76.41354 114 ALA A C 1
ATOM 663 O O . ALA A 1 96 ? -10.58111 -33.73592 14.59802 1.000 77.47850 114 ALA A O 1
ATOM 665 N N . ALA A 1 97 ? -9.47676 -35.68702 14.41102 1.000 72.96827 115 ALA A N 1
ATOM 666 C CA . ALA A 1 97 ? -8.17369 -35.03725 14.29072 1.000 72.10356 115 ALA A CA 1
ATOM 667 C C . ALA A 1 97 ? -7.23297 -35.94733 13.51380 1.000 72.45922 115 ALA A C 1
ATOM 668 O O . ALA A 1 97 ? -7.58343 -37.07380 13.14443 1.000 72.19219 115 ALA A O 1
ATOM 670 N N . TYR A 1 98 ? -6.02265 -35.45535 13.28365 1.000 69.74641 116 TYR A N 1
ATOM 671 C CA . TYR A 1 98 ? -4.99860 -36.28902 12.67713 1.000 68.12408 116 TYR A CA 1
ATOM 672 C C . TYR A 1 98 ? -4.54954 -37.37385 13.65343 1.000 66.08310 116 TYR A C 1
ATOM 673 O O . TYR A 1 98 ? -4.54728 -37.18644 14.87357 1.000 65.89233 116 TYR A O 1
ATOM 682 N N . ARG A 1 99 ? -4.19912 -38.54119 13.10131 1.000 64.83946 117 ARG A N 1
ATOM 683 C CA . ARG A 1 99 ? -3.80789 -39.66292 13.95076 1.000 63.42395 117 ARG A CA 1
ATOM 684 C C . ARG A 1 99 ? -2.63363 -39.31120 14.85341 1.000 63.21081 117 ARG A C 1
ATOM 685 O O . ARG A 1 99 ? -2.67330 -39.56246 16.06326 1.000 62.94024 117 ARG A O 1
ATOM 693 N N . TYR A 1 100 ? -1.58256 -38.71491 14.28843 1.000 44.72042 118 TYR A N 1
ATOM 694 C CA . TYR A 1 100 ? -0.34103 -38.54494 15.02147 1.000 41.98474 118 TYR A CA 1
ATOM 695 C C . TYR A 1 100 ? -0.05728 -37.06328 15.23383 1.000 46.58625 118 TYR A C 1
ATOM 696 O O . TYR A 1 100 ? -0.39138 -36.23091 14.38951 1.000 45.42937 118 TYR A O 1
ATOM 705 N N . ILE A 1 101 ? 0.53417 -36.77061 16.37844 1.000 39.79531 119 ILE A N 1
ATOM 706 C CA . ILE A 1 101 ? 1.11455 -35.46993 16.69888 1.000 38.61041 119 ILE A CA 1
ATOM 707 C C . ILE A 1 101 ? 2.52927 -35.69685 17.21815 1.000 48.32464 119 ILE A C 1
ATOM 708 O O . ILE A 1 101 ? 2.78215 -36.60218 18.02592 1.000 54.71684 119 ILE A O 1
ATOM 713 N N . GLY A 1 102 ? 3.45377 -34.89311 16.75352 1.000 35.04928 120 GLY A N 1
ATOM 714 C CA . GLY A 1 102 ? 4.84145 -35.01162 17.17880 1.000 32.17581 120 GLY A CA 1
ATOM 715 C C . GLY A 1 102 ? 5.39826 -33.66503 17.59008 1.000 40.89752 120 GLY A C 1
ATOM 716 O O . GLY A 1 102 ? 5.08987 -32.64421 16.97841 1.000 39.21045 120 GLY A O 1
ATOM 717 N N . THR A 1 103 ? 6.23560 -33.67624 18.62097 1.000 35.90208 121 THR A N 1
ATOM 718 C CA . THR A 1 103 ? 6.90304 -32.46490 19.09165 1.000 35.74199 121 THR A CA 1
ATOM 719 C C . THR A 1 103 ? 8.40030 -32.67681 19.10367 1.000 38.14358 121 THR A C 1
ATOM 720 O O . THR A 1 103 ? 8.89005 -33.71020 19.57955 1.000 36.08268 121 THR A O 1
ATOM 724 N N . ALA A 1 104 ? 9.13118 -31.71698 18.56136 1.000 37.79034 122 ALA A N 1
ATOM 725 C CA . ALA A 1 104 ? 10.58225 -31.78191 18.58048 1.000 32.38948 122 ALA A CA 1
ATOM 726 C C . ALA A 1 104 ? 11.14763 -30.55541 19.29505 1.000 30.72065 122 ALA A C 1
ATOM 727 O O . ALA A 1 104 ? 10.42945 -29.59605 19.59376 1.000 35.02764 122 ALA A O 1
ATOM 729 N N . ASN A 1 105 ? 12.44355 -30.61845 19.60418 1.000 32.31579 123 ASN A N 1
ATOM 730 C CA . ASN A 1 105 ? 13.05137 -29.58994 20.44997 1.000 34.06182 123 ASN A CA 1
ATOM 731 C C . ASN A 1 105 ? 14.47233 -29.35680 19.95784 1.000 34.58874 123 ASN A C 1
ATOM 732 O O . ASN A 1 105 ? 15.32135 -30.25180 20.04252 1.000 29.88356 123 ASN A O 1
ATOM 737 N N . LEU A 1 106 ? 14.73606 -2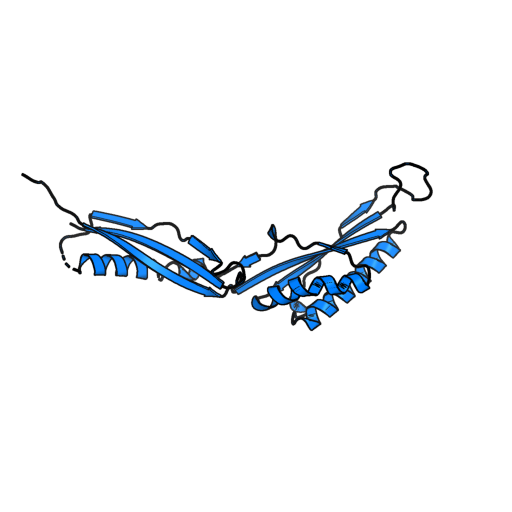8.16132 19.41584 1.000 28.29154 124 LEU A N 1
ATOM 738 C CA . LEU A 1 106 ? 16.11149 -27.75466 19.13486 1.000 26.81043 124 LEU A CA 1
ATOM 739 C C . LEU A 1 106 ? 16.59803 -26.96917 20.34210 1.000 32.22126 124 LEU A C 1
ATOM 740 O O . LEU A 1 106 ? 16.09155 -25.87388 20.62143 1.000 37.82068 124 LEU A O 1
ATOM 745 N N . LEU A 1 107 ? 17.55082 -27.52868 21.06517 1.000 30.03331 125 LEU A N 1
ATOM 746 C CA . LEU A 1 107 ? 18.00620 -26.96444 22.33086 1.000 28.82264 125 LEU A CA 1
ATOM 747 C C . LEU A 1 107 ? 19.31511 -26.25250 22.07100 1.000 29.07881 125 LEU A C 1
ATOM 748 O O . LEU A 1 107 ? 20.34996 -26.90347 21.85215 1.000 28.32134 125 LEU A O 1
ATOM 753 N N . ILE A 1 108 ? 19.27888 -24.91929 22.12820 1.000 25.74511 126 ILE A N 1
ATOM 754 C CA . ILE A 1 108 ? 20.49681 -24.12269 21.97337 1.000 23.47296 126 ILE A CA 1
ATOM 755 C C . ILE A 1 108 ? 21.22575 -24.05387 23.30753 1.000 24.09356 126 ILE A C 1
ATOM 756 O O . ILE A 1 108 ? 20.61603 -23.76037 24.34323 1.000 28.94877 126 ILE A O 1
ATOM 761 N N . TYR A 1 109 ? 22.52712 -24.31083 23.29599 1.000 28.49765 127 TYR A N 1
ATOM 762 C CA . TYR A 1 109 ? 23.34518 -24.15226 24.51113 1.000 28.73555 127 TYR A CA 1
ATOM 763 C C . TYR A 1 109 ? 24.61404 -23.42592 24.06501 1.000 27.70431 127 TYR A C 1
ATOM 764 O O . TYR A 1 109 ? 25.43775 -23.99740 23.34807 1.000 30.56125 127 TYR A O 1
ATOM 773 N N . THR A 1 110 ? 24.77553 -22.16575 24.44797 1.000 29.14502 128 THR A N 1
ATOM 774 C CA . THR A 1 110 ? 25.84471 -21.37110 23.87086 1.000 30.99310 128 THR A CA 1
ATOM 775 C C . THR A 1 110 ? 26.38981 -20.41029 24.90623 1.000 31.38072 128 THR A C 1
ATOM 776 O O . THR A 1 110 ? 25.67665 -19.98670 25.81812 1.000 33.11598 128 THR A O 1
ATOM 780 N N . GLN A 1 111 ? 27.66922 -20.07827 24.76070 1.000 34.35740 129 GLN A N 1
ATOM 781 C CA . GLN A 1 111 ? 28.25345 -19.00059 25.53662 1.000 40.41518 129 GLN A CA 1
ATOM 782 C C . GLN A 1 111 ? 27.90490 -17.64142 24.95346 1.000 43.89500 129 GLN A C 1
ATOM 783 O O . GLN A 1 111 ? 28.17186 -16.60853 25.58397 1.000 42.83189 129 GLN A O 1
ATOM 789 N N . ASN A 1 112 ? 27.32365 -17.60888 23.75955 1.000 38.57669 130 ASN A N 1
ATOM 790 C CA . ASN A 1 112 ? 27.10856 -16.32593 23.08060 1.000 41.39096 130 ASN A CA 1
ATOM 791 C C . ASN A 1 112 ? 25.75822 -15.76036 23.52197 1.000 40.15894 130 ASN A C 1
ATOM 792 O O . ASN A 1 112 ? 24.77221 -15.76170 22.78987 1.000 37.70004 130 ASN A O 1
ATOM 797 N N . VAL A 1 113 ? 25.73284 -15.25380 24.75555 1.000 36.43010 131 VAL A N 1
ATOM 798 C CA . VAL A 1 113 ? 24.44739 -14.96514 25.39151 1.000 28.42595 131 VAL A CA 1
ATOM 799 C C . VAL A 1 113 ? 23.75473 -13.78267 24.73950 1.000 32.81837 131 VAL A C 1
ATOM 800 O O . VAL A 1 113 ? 22.53050 -13.62732 24.87461 1.000 36.18831 131 VAL A O 1
ATOM 804 N N . LYS A 1 114 ? 24.50228 -12.92663 24.01854 1.000 32.11742 132 LYS A N 1
ATOM 805 C CA . LYS A 1 114 ? 23.86592 -11.75827 23.45147 1.000 34.26132 132 LYS A CA 1
ATOM 806 C C . LYS A 1 114 ? 23.04364 -12.08284 22.21179 1.000 43.72721 132 LYS A C 1
ATOM 807 O O . LYS A 1 114 ? 22.35743 -11.19603 21.71595 1.000 45.11180 132 LYS A O 1
ATOM 813 N N . LEU A 1 115 ? 23.04578 -13.34191 21.74521 1.000 43.86039 133 LEU A N 1
ATOM 814 C CA . LEU A 1 115 ? 22.21321 -13.73700 20.61102 1.000 41.35024 133 LEU A CA 1
ATOM 815 C C . LEU A 1 115 ? 20.76842 -13.91794 20.99493 1.000 41.97877 133 LEU A C 1
ATOM 816 O O . LEU A 1 115 ? 19.90930 -13.87810 20.11873 1.000 44.10636 133 LEU A O 1
ATOM 821 N N . GLY A 1 116 ? 20.48465 -14.22852 22.26635 1.000 35.06001 134 GLY A N 1
ATOM 822 C CA . GLY A 1 116 ? 19.11906 -14.61339 22.61174 1.000 43.40371 134 GLY A CA 1
ATOM 823 C C . GLY A 1 116 ? 18.10656 -13.58641 22.13431 1.000 45.80760 134 GLY A C 1
ATOM 824 O O . GLY A 1 116 ? 17.07242 -13.92232 21.54003 1.000 44.51321 134 GLY A O 1
ATOM 825 N N . LYS A 1 117 ? 18.42608 -12.30683 22.33193 1.000 41.35223 135 LYS A N 1
ATOM 826 C CA . LYS A 1 117 ? 17.44944 -11.26738 22.07515 1.000 46.32791 135 LYS A CA 1
ATOM 827 C C . LYS A 1 117 ? 17.00317 -11.26791 20.61344 1.000 52.94728 135 LYS A C 1
ATOM 828 O O . LYS A 1 117 ? 15.81185 -11.13293 20.33069 1.000 54.53596 135 LYS A O 1
ATOM 834 N N . SER A 1 118 ? 17.93881 -11.41775 19.67100 1.000 54.38009 136 SER A N 1
ATOM 835 C CA . SER A 1 118 ? 17.55709 -11.35571 18.26027 1.000 43.19286 136 SER A CA 1
ATOM 836 C C . SER A 1 118 ? 16.86786 -12.64800 17.81216 1.000 50.25559 136 SER A C 1
ATOM 837 O O . SER A 1 118 ? 15.96413 -12.61398 16.96371 1.000 53.47139 136 SER A O 1
ATOM 840 N N . ILE A 1 119 ? 17.28119 -13.79600 18.35020 1.000 44.08819 137 ILE A N 1
ATOM 841 C CA . ILE A 1 119 ? 16.57206 -15.03335 18.03315 1.000 43.09634 137 ILE A CA 1
ATOM 842 C C . ILE A 1 119 ? 15.09552 -14.90519 18.40140 1.000 43.12201 137 ILE A C 1
ATOM 843 O O . ILE A 1 119 ? 14.20255 -15.13337 17.57848 1.000 47.54805 137 ILE A O 1
ATOM 848 N N . LEU A 1 120 ? 14.81800 -14.48146 19.63143 1.000 45.11535 138 LEU A N 1
ATOM 849 C CA . LEU A 1 120 ? 13.44008 -14.40729 20.10721 1.000 46.52925 138 LEU A CA 1
ATOM 850 C C . LEU A 1 120 ? 12.62167 -13.38079 19.33166 1.000 51.34841 138 LEU A C 1
ATOM 851 O O . LEU A 1 120 ? 11.44397 -13.61383 19.04461 1.000 53.58611 138 LEU A O 1
ATOM 856 N N . GLU A 1 121 ? 13.21257 -12.23581 18.98927 1.000 53.11183 139 GLU A N 1
ATOM 857 C CA . GLU A 1 121 ? 12.43954 -11.19157 18.30470 1.000 58.07748 139 GLU A CA 1
ATOM 858 C C . GLU A 1 121 ? 12.09603 -11.56393 16.87260 1.000 59.80924 139 GLU A C 1
ATOM 859 O O . GLU A 1 121 ? 11.14532 -11.01394 16.29289 1.000 61.81012 139 GLU A O 1
ATOM 865 N N . ASN A 1 122 ? 12.86866 -12.45768 16.27063 1.000 52.63005 140 ASN A N 1
ATOM 866 C CA . ASN A 1 122 ? 12.73261 -12.72626 14.84816 1.000 55.93644 140 ASN A CA 1
ATOM 867 C C . ASN A 1 122 ? 12.19428 -14.10600 14.54063 1.000 53.40755 140 ASN A C 1
ATOM 868 O O . ASN A 1 122 ? 11.85215 -14.36832 13.37988 1.000 54.75656 140 ASN A O 1
ATOM 873 N N . ILE A 1 123 ? 12.08989 -14.98450 15.54324 1.000 51.81973 141 ILE A N 1
ATOM 874 C CA . ILE A 1 123 ? 11.69004 -16.35890 15.26148 1.000 48.25640 141 ILE A CA 1
ATOM 875 C C . ILE A 1 123 ? 10.27902 -16.41272 14.70850 1.000 54.26047 141 ILE A C 1
ATOM 876 O O . ILE A 1 123 ? 9.91355 -17.39052 14.05298 1.000 56.07894 141 ILE A O 1
ATOM 881 N N . SER A 1 124 ? 9.49039 -15.35769 14.90429 1.000 56.00136 142 SER A N 1
ATOM 882 C CA . SER A 1 124 ? 8.16492 -15.29957 14.29899 1.000 59.50697 142 SER A CA 1
ATOM 883 C C . SER A 1 124 ? 8.22729 -15.32436 12.77673 1.000 60.44296 142 SER A C 1
ATOM 884 O O . SER A 1 124 ? 7.23418 -15.66858 12.12764 1.000 64.78933 142 SER A O 1
ATOM 887 N N . SER A 1 125 ? 9.37795 -14.98795 12.18897 1.000 60.06014 143 SER A N 1
ATOM 888 C CA . SER A 1 125 ? 9.52193 -15.02213 10.73491 1.000 58.35166 143 SER A CA 1
ATOM 889 C C . SER A 1 125 ? 9.30183 -16.41297 10.13971 1.000 56.09850 143 SER A C 1
ATOM 890 O O . SER A 1 125 ? 9.06401 -16.51321 8.93252 1.000 57.91858 143 SER A O 1
ATOM 893 N N . LEU A 1 126 ? 9.41456 -17.48369 10.93799 1.000 55.42985 144 LEU A N 1
ATOM 894 C CA . LEU A 1 126 ? 9.28948 -18.83109 10.38450 1.000 56.44151 144 LEU A CA 1
ATOM 895 C C . LEU A 1 126 ? 7.84565 -19.25985 10.15405 1.000 58.20809 144 LEU A C 1
ATOM 896 O O . LEU A 1 126 ? 7.61377 -20.36206 9.63136 1.000 63.30135 144 LEU A O 1
ATOM 901 N N . ALA A 1 127 ? 6.87481 -18.43566 10.54311 1.000 62.66459 145 ALA A N 1
ATOM 902 C CA . ALA A 1 127 ? 5.48575 -18.74781 10.22458 1.000 61.85998 145 ALA A CA 1
ATOM 903 C C . ALA A 1 127 ? 5.28404 -18.92635 8.72410 1.000 70.31530 145 ALA A C 1
ATOM 904 O O . ALA A 1 127 ? 4.40389 -19.69261 8.30615 1.000 74.39878 145 ALA A O 1
ATOM 906 N N . LYS A 1 128 ? 6.07771 -18.22631 7.90768 1.000 72.98084 146 LYS A N 1
ATOM 907 C CA . LYS A 1 128 ? 6.16982 -18.44213 6.46629 1.000 71.28085 146 LYS A CA 1
ATOM 908 C C . LYS A 1 128 ? 5.89814 -19.88836 6.10144 1.000 67.36886 146 LYS A C 1
ATOM 909 O O . LYS A 1 128 ? 5.05127 -20.18595 5.25491 1.000 69.02141 146 LYS A O 1
ATOM 915 N N . PHE A 1 129 ? 6.64846 -20.77991 6.73775 1.000 56.33840 147 PHE A N 1
ATOM 916 C CA . PHE A 1 129 ? 6.75116 -22.18351 6.37174 1.000 62.01533 147 PHE A CA 1
ATOM 917 C C . PHE A 1 129 ? 5.69435 -23.04597 7.03767 1.000 62.52176 147 PHE A C 1
ATOM 918 O O . PHE A 1 129 ? 5.72677 -24.27904 6.89135 1.000 57.22521 147 PHE A O 1
ATOM 926 N N . GLY A 1 130 ? 4.78592 -22.43966 7.79319 1.000 66.18330 148 GLY A N 1
ATOM 927 C CA . GLY A 1 130 ? 3.83820 -23.21880 8.56346 1.000 61.58839 148 GLY A CA 1
ATOM 928 C C . GLY A 1 130 ? 4.38182 -23.77499 9.85684 1.000 61.94021 148 GLY A C 1
ATOM 929 O O . GLY A 1 130 ? 3.73101 -24.63559 10.45810 1.000 58.41586 148 GLY A O 1
ATOM 930 N N . ILE A 1 131 ? 5.55000 -23.29615 10.30304 1.000 57.17889 149 ILE A N 1
ATOM 931 C CA . ILE A 1 131 ? 6.19085 -23.78990 11.51054 1.000 54.65670 149 ILE A CA 1
ATOM 932 C C . ILE A 1 131 ? 5.46871 -23.23491 12.73083 1.000 55.72631 149 ILE A C 1
ATOM 933 O O . ILE A 1 131 ? 5.13843 -22.04471 12.79393 1.000 46.88890 149 ILE A O 1
ATOM 938 N N . VAL A 1 132 ? 5.18814 -24.10009 13.69795 1.000 48.15523 150 VAL A N 1
ATOM 939 C CA . VAL A 1 132 ? 4.57683 -23.66928 14.94683 1.000 52.46049 150 VAL A CA 1
ATOM 940 C C . VAL A 1 132 ? 5.64085 -23.87753 16.00763 1.000 50.54879 150 VAL A C 1
ATOM 941 O O . VAL A 1 132 ? 5.92890 -25.03474 16.36092 1.000 49.43125 150 VAL A O 1
ATOM 945 N N . THR A 1 133 ? 6.28357 -22.77617 16.45711 1.000 46.78184 151 THR A N 1
ATOM 946 C CA . THR A 1 133 ? 7.28766 -22.84042 17.52391 1.000 47.04427 151 THR A CA 1
ATOM 947 C C . THR A 1 133 ? 6.64132 -22.49124 18.85906 1.000 53.38165 151 THR A C 1
ATOM 948 O O . THR A 1 133 ? 5.70659 -21.69845 18.91778 1.000 60.81519 151 THR A O 1
ATOM 952 N N . LYS A 1 134 ? 7.15517 -23.08327 19.93580 1.000 51.95005 152 LYS A N 1
ATOM 953 C CA . LYS A 1 134 ? 6.80083 -22.69524 21.30225 1.000 53.61780 152 LYS A CA 1
ATOM 954 C C . LYS A 1 134 ? 8.07904 -22.46285 22.09971 1.000 49.48022 152 LYS A C 1
ATOM 955 O O . LYS A 1 134 ? 8.86931 -23.39187 22.30159 1.000 51.02083 152 LYS A O 1
ATOM 957 N N . ILE A 1 135 ? 8.28138 -21.23677 22.55919 1.000 50.94603 153 ILE A N 1
ATOM 958 C CA . ILE A 1 135 ? 9.39793 -20.91365 23.43898 1.000 54.04880 153 ILE A CA 1
ATOM 959 C C . ILE A 1 135 ? 8.83516 -20.47862 24.77905 1.000 57.24081 153 ILE A C 1
ATOM 960 O O . ILE A 1 135 ? 8.16384 -19.44541 24.87506 1.000 64.78681 153 ILE A O 1
ATOM 965 N N . ASP A 1 136 ? 9.08483 -21.26684 25.80686 1.000 59.39342 154 ASP A N 1
ATOM 966 C CA . ASP A 1 136 ? 8.55504 -20.94587 27.12482 1.000 67.67910 154 ASP A CA 1
ATOM 967 C C . ASP A 1 136 ? 9.55934 -20.06141 27.84092 1.000 61.43241 154 ASP A C 1
ATOM 968 O O . ASP A 1 136 ? 10.67549 -20.50194 28.12142 1.000 54.34920 154 ASP A O 1
ATOM 973 N N . ASP A 1 137 ? 9.16674 -18.82431 28.14790 1.000 65.77951 155 ASP A N 1
ATOM 974 C CA . ASP A 1 137 ? 10.11340 -17.91984 28.78480 1.000 66.31283 155 ASP A CA 1
ATOM 975 C C . ASP A 1 137 ? 10.64018 -18.48972 30.09847 1.000 61.13734 155 ASP A C 1
ATOM 976 O O . ASP A 1 137 ? 11.79804 -18.24206 30.46248 1.000 58.76784 155 ASP A O 1
ATOM 981 N N . TYR A 1 138 ? 9.82893 -19.29020 30.79326 1.000 58.23187 156 TYR A N 1
ATOM 982 C CA . TYR A 1 138 ? 10.26357 -19.94613 32.02541 1.000 57.70847 156 TYR A CA 1
ATOM 983 C C . TYR A 1 138 ? 11.47215 -20.87072 31.83823 1.000 55.02813 156 TYR A C 1
ATOM 984 O O . TYR A 1 138 ? 12.19257 -21.12868 32.81339 1.000 56.96369 156 TYR A O 1
ATOM 986 N N . ASP A 1 139 ? 11.71311 -21.37865 30.62050 1.000 53.32766 157 ASP A N 1
ATOM 987 C CA . ASP A 1 139 ? 12.80012 -22.32540 30.34810 1.000 49.23216 157 ASP A CA 1
ATOM 988 C C . ASP A 1 139 ? 13.96217 -21.71691 29.54630 1.000 46.53106 157 ASP A C 1
ATOM 989 O O . ASP A 1 139 ? 14.89404 -22.43011 29.16634 1.000 42.39391 157 ASP A O 1
ATOM 991 N N . ILE A 1 140 ? 13.93516 -20.42003 29.27648 1.000 38.69288 158 ILE A N 1
ATOM 992 C CA . ILE A 1 140 ? 15.09799 -19.73902 28.73418 1.000 37.89902 158 ILE A CA 1
ATOM 993 C C . ILE A 1 140 ? 16.01916 -19.38383 29.89468 1.000 43.70313 158 ILE A C 1
ATOM 994 O O . ILE A 1 140 ? 15.62895 -18.63371 30.79538 1.000 43.72024 158 ILE A O 1
ATOM 999 N N . GLU A 1 141 ? 17.24884 -19.88221 29.86530 1.000 38.45320 159 GLU A N 1
ATOM 1000 C CA . GLU A 1 141 ? 18.16532 -19.69225 30.99065 1.000 38.48327 159 GLU A CA 1
ATOM 1001 C C . GLU A 1 141 ? 19.29286 -18.78060 30.54811 1.000 36.67401 159 GLU A C 1
ATOM 1002 O O . GLU A 1 141 ? 19.94598 -19.08227 29.54638 1.000 33.08438 159 GLU A O 1
ATOM 1008 N N . TYR A 1 142 ? 19.51906 -17.66987 31.29738 1.000 33.76316 160 TYR A N 1
ATOM 1009 C CA . TYR A 1 142 ? 20.77150 -16.91908 31.25430 1.000 32.18704 160 TYR A CA 1
ATOM 1010 C C . TYR A 1 142 ? 21.47219 -17.12176 32.58802 1.000 32.91181 160 TYR A C 1
ATOM 1011 O O . TYR A 1 142 ? 21.00005 -16.62119 33.61357 1.000 39.57197 160 TYR A O 1
ATOM 1020 N N . LEU A 1 143 ? 22.61131 -17.79937 32.56304 1.000 30.92552 161 LEU A N 1
ATOM 1021 C CA . LEU A 1 143 ? 23.30178 -18.24015 33.76901 1.000 30.24796 161 LEU A CA 1
ATOM 1022 C C . LEU A 1 143 ? 24.69090 -17.64281 33.79746 1.000 32.60412 161 LEU A C 1
ATOM 1023 O O . LEU A 1 143 ? 25.37153 -17.55715 32.76219 1.000 28.11717 161 LEU A O 1
ATOM 1028 N N . TYR A 1 144 ? 25.11196 -17.24599 34.98421 1.000 29.78085 162 TYR A N 1
ATOM 1029 C CA . TYR A 1 144 ? 26.50931 -16.92513 35.21588 1.000 32.28406 162 TYR A CA 1
ATOM 1030 C C . TYR A 1 144 ? 27.05025 -18.15454 35.92674 1.000 33.12167 162 TYR A C 1
ATOM 1031 O O . TYR A 1 144 ? 26.98883 -18.25631 37.14941 1.000 32.48385 162 TYR A O 1
ATOM 1040 N N . THR A 1 145 ? 27.56570 -19.10939 35.14927 1.000 28.11562 163 THR A N 1
ATOM 1041 C CA . THR A 1 145 ? 27.99477 -20.37148 35.75898 1.000 36.52291 163 THR A CA 1
ATOM 1042 C C . THR A 1 145 ? 29.26130 -20.23841 36.57105 1.000 34.83761 163 THR A C 1
ATOM 1043 O O . THR A 1 145 ? 29.57700 -21.15991 37.34321 1.000 35.66326 163 THR A O 1
ATOM 1047 N N . LYS A 1 146 ? 29.98198 -19.12431 36.43870 1.000 33.20911 164 LYS A N 1
ATOM 1048 C CA . LYS A 1 146 ? 31.08979 -18.84523 37.34033 1.000 31.26375 164 LYS A CA 1
ATOM 1049 C C . LYS A 1 146 ? 30.64148 -18.26821 38.67471 1.000 31.44594 164 LYS A C 1
ATOM 1050 O O . LYS A 1 146 ? 31.47109 -17.77258 39.43393 1.000 34.53162 164 LYS A O 1
ATOM 1056 N N . LEU A 1 147 ? 29.34700 -18.31290 38.98891 1.000 29.73705 165 LEU A N 1
ATOM 1057 C CA . LEU A 1 147 ? 28.85388 -17.68821 40.23178 1.000 26.36065 165 LEU A CA 1
ATOM 1058 C C . LEU A 1 147 ? 29.63296 -18.13131 41.46635 1.000 34.39106 165 LEU A C 1
ATOM 1059 O 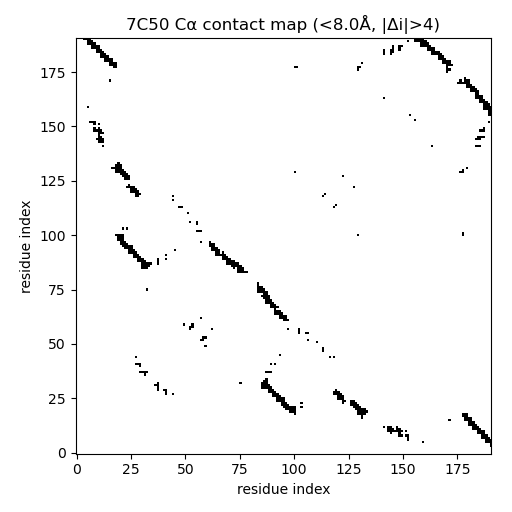O . LEU A 1 147 ? 30.07935 -17.29625 42.25941 1.000 35.11451 165 LEU A O 1
ATOM 1064 N N . ASN A 1 148 ? 29.81324 -19.43789 41.65809 1.000 29.88392 166 ASN A N 1
ATOM 1065 C CA . ASN A 1 148 ? 30.43743 -19.85734 42.91523 1.000 35.64019 166 ASN A CA 1
ATOM 1066 C C . ASN A 1 148 ? 31.92523 -19.51324 42.95863 1.000 41.36875 166 ASN A C 1
ATOM 1067 O O . ASN A 1 148 ? 32.48053 -19.23138 44.03853 1.000 44.74342 166 ASN A O 1
ATOM 1072 N N . GLU A 1 149 ? 32.55656 -19.48996 41.80295 1.000 37.06881 167 GLU A N 1
ATOM 1073 C CA . GLU A 1 149 ? 33.94526 -19.08197 41.70139 1.000 40.48755 167 GLU A CA 1
ATOM 1074 C C . GLU A 1 149 ? 34.14781 -17.65938 42.17070 1.000 36.07266 167 GLU A C 1
ATOM 1075 O O . GLU A 1 149 ? 35.20980 -17.33501 42.68399 1.000 37.72341 167 GLU A O 1
ATOM 1081 N N . ILE A 1 150 ? 33.19786 -16.76878 41.91336 1.000 36.75424 168 ILE A N 1
ATOM 1082 C CA . ILE A 1 150 ? 33.41244 -15.37013 42.25944 1.000 43.72246 168 ILE A CA 1
ATOM 1083 C C . ILE A 1 150 ? 33.03056 -15.03667 43.69835 1.000 36.79926 168 ILE A C 1
ATOM 1084 O O . ILE A 1 150 ? 33.42582 -13.97651 44.19952 1.000 35.57846 168 ILE A O 1
ATOM 1089 N N . LYS A 1 151 ? 32.29435 -15.90251 44.38898 1.000 29.61028 169 LYS A N 1
ATOM 1090 C CA . LYS A 1 151 ? 31.80834 -15.52686 45.71613 1.000 35.43645 169 LYS A CA 1
ATOM 1091 C C . LYS A 1 151 ? 32.93686 -15.21090 46.70020 1.000 40.40874 169 LYS A C 1
ATOM 1092 O O . LYS A 1 151 ? 32.83107 -14.20209 47.42955 1.000 35.63130 169 LYS A O 1
ATOM 1098 N N . PRO A 1 152 ? 34.00479 -16.00817 46.80651 1.000 41.19099 170 PRO A N 1
ATOM 1099 C CA . PRO A 1 152 ? 35.02724 -15.69098 47.81130 1.000 39.68563 170 PRO A CA 1
ATOM 1100 C C . PRO A 1 152 ? 35.52124 -14.25541 47.74255 1.000 46.53484 170 PRO A C 1
ATOM 1101 O O . PRO A 1 152 ? 35.54811 -13.57454 48.77634 1.000 40.31904 170 PRO A O 1
ATOM 1105 N N . GLN A 1 153 ? 35.91184 -13.76079 46.55752 1.000 38.98959 171 GLN A N 1
ATOM 1106 C CA . GLN A 1 153 ? 36.46921 -12.41941 46.53495 1.000 38.11364 171 GLN A CA 1
ATOM 1107 C C . GLN A 1 153 ? 35.41178 -11.35369 46.81980 1.000 35.90933 171 GLN A C 1
ATOM 1108 O O . GLN A 1 153 ? 35.75802 -10.27754 47.31141 1.000 37.14836 171 GLN A O 1
ATOM 1122 N N . ILE A 1 155 ? 32.85482 -11.82265 49.00548 1.000 36.24959 173 ILE A N 1
ATOM 1123 C CA . ILE A 1 155 ? 32.73602 -11.86668 50.47107 1.000 37.95227 173 ILE A CA 1
ATOM 1124 C C . ILE A 1 155 ? 33.86739 -11.06821 51.11174 1.000 42.86797 173 ILE A C 1
ATOM 1125 O O . ILE A 1 155 ? 33.65431 -10.22522 51.99935 1.000 48.28104 173 ILE A O 1
ATOM 1130 N N . GLU A 1 156 ? 35.09441 -11.33702 50.68435 1.000 39.08739 174 GLU A N 1
ATOM 1131 C CA . GLU A 1 156 ? 36.23694 -10.61635 51.22847 1.000 39.88815 174 GLU A CA 1
ATOM 1132 C C . GLU A 1 156 ? 36.07030 -9.12125 51.06929 1.000 44.51541 174 GLU A C 1
ATOM 1133 O O . GLU A 1 156 ? 36.30999 -8.37100 52.01472 1.000 42.36411 174 GLU A O 1
ATOM 1139 N N . GLU A 1 157 ? 35.63137 -8.67360 49.89553 1.000 43.73722 175 GLU A N 1
ATOM 1140 C CA . GLU A 1 157 ? 35.35941 -7.25480 49.68084 1.000 42.30165 175 GLU A CA 1
ATOM 1141 C C . GLU A 1 157 ? 34.32494 -6.72035 50.65668 1.000 37.77867 175 GLU A C 1
ATOM 1142 O O . GLU A 1 157 ? 34.50725 -5.64239 51.22912 1.000 45.62600 175 GLU A O 1
ATOM 1148 N N . ALA A 1 158 ? 33.19659 -7.41558 50.79497 1.000 35.50538 176 ALA A N 1
ATOM 1149 C CA . ALA A 1 158 ? 32.15479 -6.92604 51.69738 1.000 35.19579 176 ALA A CA 1
ATOM 1150 C C . ALA A 1 158 ? 32.67280 -6.86698 53.13777 1.000 41.81616 176 ALA A C 1
ATOM 1151 O O . ALA A 1 158 ? 32.39142 -5.91835 53.88062 1.000 41.24789 176 ALA A O 1
ATOM 1153 N N . THR A 1 159 ? 33.42356 -7.87361 53.54834 1.000 38.91403 177 THR A N 1
ATOM 1154 C CA . THR A 1 159 ? 33.95110 -7.88009 54.90518 1.000 40.21082 177 THR A CA 1
ATOM 1155 C C . THR A 1 159 ? 34.95748 -6.75649 55.09355 1.000 42.87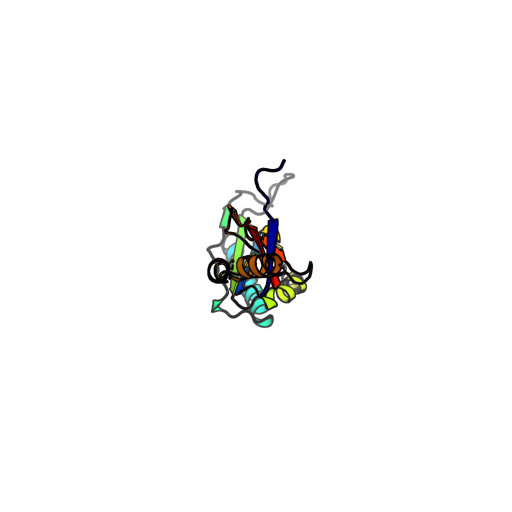068 177 THR A C 1
ATOM 1156 O O . THR A 1 159 ? 34.97642 -6.10332 56.14561 1.000 47.01481 177 THR A O 1
ATOM 1160 N N . LEU A 1 160 ? 35.79718 -6.51081 54.08094 1.000 45.23849 178 LEU A N 1
ATOM 1161 C CA . LEU A 1 160 ? 36.73680 -5.39482 54.16594 1.000 53.75180 178 LEU A CA 1
ATOM 1162 C C . LEU A 1 160 ? 36.00165 -4.05695 54.19868 1.000 52.42978 178 LEU A C 1
ATOM 1163 O O . LEU A 1 160 ? 36.37530 -3.15889 54.95009 1.000 50.14804 178 LEU A O 1
ATOM 1168 N N . ASN A 1 161 ? 34.94802 -3.90457 53.39887 1.000 52.11044 179 ASN A N 1
ATOM 1169 C CA . ASN A 1 161 ? 34.18287 -2.66535 53.44823 1.000 49.16335 179 ASN A CA 1
ATOM 1170 C C . ASN A 1 161 ? 33.59763 -2.42998 54.83294 1.000 49.56422 179 ASN A C 1
ATOM 1171 O O . ASN A 1 161 ? 33.54891 -1.29371 55.31659 1.000 51.92126 179 ASN A O 1
ATOM 1176 N N . ALA A 1 162 ? 33.11957 -3.49280 55.47425 1.000 46.62084 180 ALA A N 1
ATOM 1177 C CA . ALA A 1 162 ? 32.59312 -3.36082 56.82683 1.000 50.33124 180 ALA A CA 1
ATOM 1178 C C . ALA A 1 162 ? 33.68554 -2.91097 57.77382 1.000 55.95494 180 ALA A C 1
ATOM 1179 O O . ALA A 1 162 ? 33.49909 -1.97412 58.55672 1.000 57.90027 180 ALA A O 1
ATOM 1181 N N . ARG A 1 163 ? 34.84852 -3.56204 57.70877 1.000 57.15664 181 ARG A N 1
ATOM 1182 C CA . ARG A 1 163 ? 35.94532 -3.17696 58.59210 1.000 55.62906 181 ARG A CA 1
ATOM 1183 C C . ARG A 1 163 ? 36.32270 -1.71277 58.40861 1.000 62.56439 181 ARG A C 1
ATOM 1184 O O . ARG A 1 163 ? 36.60786 -1.01615 59.38795 1.000 64.06276 181 ARG A O 1
ATOM 1192 N N . ASN A 1 164 ? 36.31472 -1.21535 57.16606 1.000 62.13183 182 ASN A N 1
ATOM 1193 C CA . ASN A 1 164 ? 36.77064 0.15841 56.96898 1.000 63.75718 182 ASN A CA 1
ATOM 1194 C C . ASN A 1 164 ? 35.74738 1.18920 57.44499 1.000 64.19546 182 ASN A C 1
ATOM 1195 O O . ASN A 1 164 ? 36.13145 2.27160 57.89407 1.000 70.90026 182 ASN A O 1
ATOM 1200 N N . ALA A 1 165 ? 34.45210 0.88505 57.37839 1.000 62.57716 183 ALA A N 1
ATOM 1201 C CA . ALA A 1 165 ? 33.48045 1.75859 58.03126 1.000 62.90803 183 ALA A CA 1
ATOM 1202 C C . ALA A 1 165 ? 33.65903 1.73974 59.54818 1.000 67.95268 183 ALA A C 1
ATOM 1203 O O . ALA A 1 165 ? 33.45688 2.75787 60.22985 1.000 71.77936 183 ALA A O 1
ATOM 1205 N N . ALA A 1 166 ? 34.02870 0.58151 60.09541 1.000 65.92177 184 ALA A N 1
ATOM 1206 C CA . ALA A 1 166 ? 34.17808 0.45420 61.53605 1.000 65.78664 184 ALA A CA 1
ATOM 1207 C C . ALA A 1 166 ? 35.39057 1.22940 62.00915 1.000 71.96958 184 ALA A C 1
ATOM 1208 O O . ALA A 1 166 ? 35.34680 1.89631 63.05080 1.000 73.25784 184 ALA A O 1
ATOM 1210 N N . ILE A 1 167 ? 36.48956 1.15609 61.25564 1.000 62.71485 185 ILE A N 1
ATOM 1211 C CA . ILE A 1 167 ? 37.61867 2.04787 61.52243 1.000 66.52862 185 ILE A CA 1
ATOM 1212 C C . ILE A 1 167 ? 37.16446 3.50461 61.40808 1.000 73.82811 185 ILE A C 1
ATOM 1213 O O . ILE A 1 167 ? 37.25566 4.27720 62.37170 1.000 83.54789 185 ILE A O 1
ATOM 1218 N N . LYS A 1 168 ? 36.58047 3.87745 60.26562 1.000 78.71332 186 LYS A N 1
ATOM 1219 C CA . LYS A 1 168 ? 35.88771 5.17031 60.13033 1.000 84.27246 186 LYS A CA 1
ATOM 1220 C C . LYS A 1 168 ? 34.76265 5.36469 61.16100 1.000 85.78068 186 LYS A C 1
ATOM 1221 O O . LYS A 1 168 ? 34.95950 5.97739 62.21910 1.000 89.26406 186 LYS A O 1
ATOM 1223 N N . LEU A 1 177 ? 38.25954 0.94317 69.41808 1.000 81.09916 195 LEU A N 1
ATOM 1224 C CA . LEU A 1 177 ? 38.48114 -0.03832 68.35645 1.000 82.35606 195 LEU A CA 1
ATOM 1225 C C . LEU A 1 177 ? 38.89402 -1.40282 68.91618 1.000 85.21849 195 LEU A C 1
ATOM 1226 O O . LEU A 1 177 ? 40.06398 -1.79314 68.80669 1.000 83.08432 195 LEU A O 1
ATOM 1228 N N . GLY A 1 178 ? 37.93251 -2.13182 69.48410 1.000 83.30841 196 GLY A N 1
ATOM 1229 C CA . GLY A 1 178 ? 38.18210 -3.43346 70.08606 1.000 80.29853 196 GLY A CA 1
ATOM 1230 C C . GLY A 1 178 ? 38.14471 -4.57191 69.09299 1.000 78.40195 196 GLY A C 1
ATOM 1231 O O . GLY A 1 178 ? 38.27616 -4.36678 67.88454 1.000 84.51056 196 GLY A O 1
ATOM 1232 N N . LYS A 1 179 ? 37.94241 -5.79241 69.60953 1.000 73.73534 197 LYS A N 1
ATOM 1233 C CA . LYS A 1 179 ? 37.84424 -7.01155 68.80193 1.000 68.94072 197 LYS A CA 1
ATOM 1234 C C . LYS A 1 179 ? 36.45954 -7.16695 68.17627 1.000 70.06668 197 LYS A C 1
ATOM 1235 O O . LYS A 1 179 ? 35.55619 -6.35728 68.39039 1.000 67.74036 197 LYS A O 1
ATOM 1237 N N . ILE A 1 180 ? 36.27820 -8.26213 67.43468 1.000 70.04032 198 ILE A N 1
ATOM 1238 C CA . ILE A 1 180 ? 35.00740 -8.56312 66.78363 1.000 73.61090 198 ILE A CA 1
ATOM 1239 C C . ILE A 1 180 ? 34.12115 -9.36217 67.72878 1.000 69.81758 198 ILE A C 1
ATOM 1240 O O . ILE A 1 180 ? 34.54868 -10.38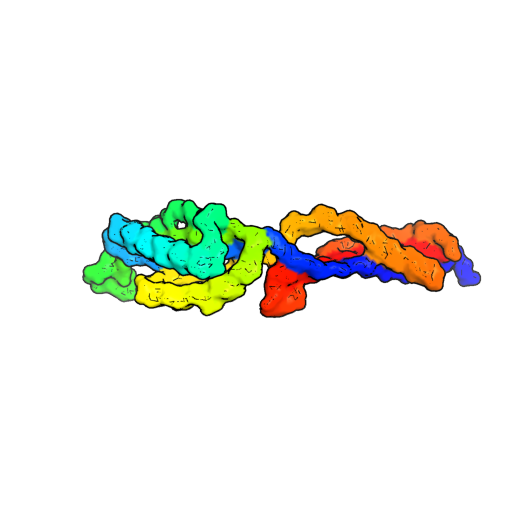567 68.27727 1.000 72.43355 198 ILE A O 1
ATOM 1245 N N . LYS A 1 181 ? 32.86700 -8.92647 67.87674 1.000 52.20763 199 LYS A N 1
ATOM 1246 C CA . LYS A 1 181 ? 31.91534 -9.65757 68.70926 1.000 56.06994 199 LYS A CA 1
ATOM 1247 C C . LYS A 1 181 ? 31.18194 -10.72941 67.91179 1.000 58.76088 199 LYS A C 1
ATOM 1248 O O . LYS A 1 181 ? 31.08468 -11.88369 68.34171 1.000 63.03521 199 LYS A O 1
ATOM 1254 N N . LYS A 1 182 ? 30.65620 -10.34969 66.75377 1.000 48.21178 200 LYS A N 1
ATOM 1255 C CA . LYS A 1 182 ? 29.80920 -11.21560 65.94974 1.000 56.05908 200 LYS A CA 1
ATOM 1256 C C . LYS A 1 182 ? 30.01622 -10.82163 64.49348 1.000 60.67498 200 LYS A C 1
ATOM 1257 O O . LYS A 1 182 ? 30.03732 -9.62909 64.17121 1.000 59.76174 200 LYS A O 1
ATOM 1261 N N . ALA A 1 183 ? 30.24061 -11.81456 63.63361 1.000 65.18175 201 ALA A N 1
ATOM 1262 C CA . ALA A 1 183 ? 30.32629 -11.60732 62.19796 1.000 60.89368 201 ALA A CA 1
ATOM 1263 C C . ALA A 1 183 ? 29.33183 -12.53833 61.53392 1.000 63.93093 201 ALA A C 1
ATOM 1264 O O . ALA A 1 183 ? 29.10942 -13.66424 62.00305 1.000 60.28491 201 ALA A O 1
ATOM 1266 N N . SER A 1 184 ? 28.70234 -12.03299 60.47123 1.000 57.22482 202 SER A N 1
ATOM 1267 C CA . SER A 1 184 ? 27.76486 -12.81314 59.69179 1.000 55.74806 202 SER A CA 1
ATOM 1268 C C . SER A 1 184 ? 27.74555 -12.28933 58.26309 1.000 53.28509 202 SER A C 1
ATOM 1269 O O . SER A 1 184 ? 28.36276 -11.27457 57.90606 1.000 46.06199 202 SER A O 1
ATOM 1272 N N . GLN A 1 185 ? 27.03133 -13.02392 57.44573 1.000 54.64152 203 GLN A N 1
ATOM 1273 C CA . GLN A 1 185 ? 27.19376 -12.93371 56.01633 1.000 47.14702 203 GLN A CA 1
ATOM 1274 C C . GLN A 1 185 ? 25.87105 -13.36134 55.44376 1.000 48.86104 203 GLN A C 1
ATOM 1275 O O . GLN A 1 185 ? 25.38960 -14.45635 55.78423 1.000 44.20757 203 GLN A O 1
ATOM 1281 N N . GLY A 1 186 ? 25.25017 -12.49695 54.65959 1.000 40.61767 204 GLY A N 1
ATOM 1282 C CA . GLY A 1 186 ? 24.01303 -12.88118 54.05702 1.000 33.59992 204 GLY A CA 1
ATOM 1283 C C . GLY A 1 186 ? 24.28361 -13.87587 52.95442 1.000 33.82795 204 GLY A C 1
ATOM 1284 O O . GLY A 1 186 ? 25.43275 -14.22222 52.65497 1.000 36.82796 204 GLY A O 1
ATOM 1285 N N . GLN A 1 187 ? 23.19803 -14.36322 52.36157 1.000 30.59598 205 GLN A N 1
ATOM 1286 C CA . GLN A 1 187 ? 23.29480 -15.10915 51.11108 1.000 28.32462 205 GLN A CA 1
ATOM 1287 C C . GLN A 1 187 ? 23.50510 -14.13128 49.97545 1.000 30.85217 205 GLN A C 1
ATOM 1288 O O . GLN A 1 187 ? 23.14160 -12.96397 50.06732 1.000 33.95582 205 GLN A O 1
ATOM 1294 N N . PHE A 1 188 ? 24.13742 -14.60919 48.91495 1.000 29.25198 206 PHE A N 1
ATOM 1295 C CA . PHE A 1 188 ? 24.22690 -13.82138 47.70475 1.000 28.89009 206 PHE A CA 1
ATOM 1296 C C . PHE A 1 188 ? 22.84806 -13.68075 47.06743 1.000 28.85522 206 PHE A C 1
ATOM 1297 O O . PHE A 1 188 ? 22.02143 -14.59505 47.14500 1.000 30.59660 206 PHE A O 1
ATOM 1305 N N . SER A 1 189 ? 22.59951 -12.52411 46.41899 1.000 26.61098 207 SER A N 1
ATOM 1306 C CA . SER A 1 189 ? 21.45931 -12.39138 45.53083 1.000 29.25106 207 SER A CA 1
ATOM 1307 C C . SER A 1 189 ? 22.00700 -12.26545 44.11955 1.000 29.97112 207 SER A C 1
ATOM 1308 O O . SER A 1 189 ? 23.14431 -11.84174 43.92279 1.000 32.75718 207 SER A O 1
ATOM 1311 N N . ILE A 1 190 ? 21.19857 -12.65515 43.13948 1.000 30.44080 208 ILE A N 1
ATOM 1312 C CA . ILE A 1 190 ? 21.59563 -12.45910 41.74790 1.000 31.05969 208 ILE A CA 1
ATOM 1313 C C . ILE A 1 190 ? 20.34467 -12.10293 40.96762 1.000 34.62993 208 ILE A C 1
ATOM 1314 O O . ILE A 1 190 ? 19.34945 -12.82895 41.01725 1.000 42.92756 208 ILE A O 1
ATOM 1319 N N . ASN A 1 191 ? 20.38278 -10.95868 40.28491 1.000 37.27708 209 ASN A N 1
ATOM 1320 C CA . ASN A 1 191 ? 19.23558 -10.31740 39.66808 1.000 38.07826 209 ASN A CA 1
ATOM 1321 C C . ASN A 1 191 ? 19.62236 -9.91816 38.25007 1.000 39.53268 209 ASN A C 1
ATOM 1322 O O . ASN A 1 191 ? 20.76316 -9.52772 38.00620 1.000 36.15987 209 ASN A O 1
ATOM 1327 N N . ASN A 1 192 ? 18.65656 -9.94294 37.33230 1.000 42.28170 210 ASN A N 1
ATOM 1328 C CA . ASN A 1 192 ? 18.83742 -9.23827 36.06344 1.000 47.72628 210 ASN A CA 1
ATOM 1329 C C . ASN A 1 192 ? 18.96748 -7.72490 36.28354 1.000 59.35960 210 ASN A C 1
ATOM 1330 O O . ASN A 1 192 ? 18.13156 -7.10148 36.94503 1.000 57.54471 210 ASN A O 1
ATOM 1335 N N . ARG A 1 193 ? 20.01475 -7.12805 35.70834 1.000 66.01424 211 ARG A N 1
ATOM 1336 C CA . ARG A 1 193 ? 20.15480 -5.67011 35.66981 1.000 69.67331 211 ARG A CA 1
ATOM 1337 C C . ARG A 1 193 ? 18.84735 -4.98104 35.28234 1.000 66.89525 211 ARG A C 1
ATOM 1338 O O . ARG A 1 193 ? 18.24449 -4.27632 36.09355 1.000 74.94641 211 ARG A O 1
ATOM 1346 N N . ASP A 1 194 ? 18.40923 -5.21912 34.05076 1.000 62.58805 212 ASP A N 1
ATOM 1347 C CA . ASP A 1 194 ? 17.27241 -4.60118 33.37776 1.000 67.99194 212 ASP A CA 1
ATOM 1348 C C . ASP A 1 194 ? 16.20609 -5.63415 33.06050 1.000 69.25529 212 ASP A C 1
ATOM 1349 O O . ASP A 1 194 ? 16.49327 -6.82102 32.90950 1.000 69.80059 212 ASP A O 1
ATOM 1354 N N . LYS A 1 195 ? 14.98041 -5.15029 32.85453 1.000 74.58676 213 LYS A N 1
ATOM 1355 C CA . LYS A 1 195 ? 14.00215 -5.96814 32.14772 1.000 77.80442 213 LYS A CA 1
ATOM 1356 C C . LYS A 1 195 ? 14.53586 -6.39174 30.77803 1.000 80.77893 213 LYS A C 1
ATOM 1357 O O . LYS A 1 195 ? 14.32978 -7.52910 30.34361 1.000 80.87547 213 LYS A O 1
ATOM 1359 N N . ASN A 1 196 ? 15.23499 -5.49019 30.08528 1.000 81.40151 214 ASN A N 1
ATOM 1360 C CA . ASN A 1 196 ? 15.61443 -5.70077 28.69492 1.000 79.19471 214 ASN A CA 1
ATOM 1361 C C . ASN A 1 196 ? 17.07315 -6.10372 28.54038 1.000 71.52133 214 ASN A C 1
ATOM 1362 O O . ASN A 1 196 ? 17.62393 -6.01350 27.43922 1.000 74.17543 214 ASN A O 1
ATOM 1367 N N . THR A 1 197 ? 17.70075 -6.56002 29.61491 1.000 70.03302 215 THR A N 1
ATOM 1368 C CA . THR A 1 197 ? 19.11306 -6.94339 29.61174 1.000 67.81494 215 THR A CA 1
ATOM 1369 C C . THR A 1 197 ? 19.26409 -8.17410 30.48683 1.000 58.65634 215 THR A C 1
ATOM 1370 O O . THR A 1 197 ? 19.86914 -8.13108 31.56510 1.000 58.58686 215 THR A O 1
ATOM 1374 N N . PRO A 1 198 ? 18.68287 -9.29853 30.06896 1.000 57.01195 216 PRO A N 1
ATOM 1375 C CA . PRO A 1 198 ? 18.71805 -10.47615 30.92728 1.000 49.63104 216 PRO A CA 1
ATOM 1376 C C . PRO A 1 198 ? 20.07251 -11.12805 30.92859 1.000 43.84789 216 PRO A C 1
ATOM 1377 O O . PRO A 1 198 ? 20.33550 -11.93856 31.81385 1.000 40.31294 216 PRO A O 1
ATOM 1381 N N . TYR A 1 199 ? 20.94201 -10.79219 29.96829 1.000 46.44420 217 TYR A N 1
ATOM 1382 C CA . TYR A 1 199 ? 22.28527 -11.35204 29.96003 1.000 42.28731 217 TYR A CA 1
ATOM 1383 C C . TYR A 1 199 ? 23.26108 -10.62161 30.86427 1.000 42.90232 217 TYR A C 1
ATOM 1384 O O . TYR A 1 199 ? 24.40295 -11.07944 30.98643 1.000 43.68214 217 TYR A O 1
ATOM 1393 N N . ILE A 1 200 ? 22.86972 -9.52738 31.51843 1.000 36.81201 218 ILE A N 1
ATOM 1394 C CA . ILE A 1 200 ? 23.71477 -8.93798 32.55050 1.000 38.83117 218 ILE A CA 1
ATOM 1395 C C . ILE A 1 200 ? 23.07177 -9.21962 33.90326 1.000 40.66167 218 ILE A C 1
ATOM 1396 O O . ILE A 1 200 ? 21.87580 -8.98443 34.09466 1.000 40.49702 218 ILE A O 1
ATOM 1401 N N . LYS A 1 201 ? 23.86786 -9.74527 34.81912 1.000 36.16780 219 LYS A N 1
ATOM 1402 C CA . LYS A 1 201 ? 23.43919 -10.09391 36.16713 1.000 36.41245 219 LYS A CA 1
ATOM 1403 C C . LYS A 1 201 ? 24.08019 -9.16287 37.16537 1.000 37.44335 219 LYS A C 1
ATOM 1404 O O . LYS A 1 201 ? 25.27004 -8.86721 37.05783 1.000 35.03499 219 LYS A O 1
ATOM 1410 N N . THR A 1 202 ? 23.30614 -8.75872 38.16940 1.000 30.82653 220 THR A N 1
ATOM 1411 C CA . THR A 1 202 ? 23.81409 -7.96491 39.28278 1.000 29.75021 220 THR A CA 1
ATOM 1412 C C . THR A 1 202 ? 23.92404 -8.91046 40.46689 1.000 29.85157 220 THR A C 1
ATOM 1413 O O . THR A 1 202 ? 22.91792 -9.48044 40.88399 1.000 34.52910 220 THR A O 1
ATOM 1417 N N . ILE A 1 203 ? 25.14191 -9.11377 40.97672 1.000 29.48277 221 ILE A N 1
ATOM 1418 C CA . ILE A 1 203 ? 25.39499 -10.01384 42.09634 1.000 25.59000 221 ILE A CA 1
ATOM 1419 C C . ILE A 1 203 ? 25.69511 -9.16142 43.33859 1.000 27.91225 221 ILE A C 1
ATOM 1420 O O . ILE A 1 203 ? 26.43062 -8.16153 43.25540 1.000 30.47790 221 ILE A O 1
ATOM 1425 N N . ARG A 1 204 ? 25.12130 -9.54196 44.49093 1.000 30.32383 222 ARG A N 1
ATOM 1426 C CA . ARG A 1 204 ? 25.33819 -8.75142 45.68532 1.000 34.51969 222 ARG A CA 1
ATOM 1427 C C . ARG A 1 204 ? 25.49504 -9.65277 46.90910 1.000 30.88221 222 ARG A C 1
ATOM 1428 O O . ARG A 1 204 ? 24.82338 -10.68456 47.01940 1.000 32.28566 222 ARG A O 1
ATOM 1430 N N . VAL A 1 205 ? 26.34132 -9.23253 47.84954 1.000 30.04947 223 VAL A N 1
ATOM 1431 C CA . VAL A 1 205 ? 26.40122 -9.87434 49.15216 1.000 30.72236 223 VAL A CA 1
ATOM 1432 C C . VAL A 1 205 ? 26.68329 -8.80112 50.18933 1.000 34.39595 223 VAL A C 1
ATOM 1433 O O . VAL A 1 205 ? 27.36186 -7.80817 49.91512 1.000 36.16093 223 VAL A O 1
ATOM 1437 N N . VAL A 1 206 ? 26.17235 -9.02414 51.39273 1.000 34.06047 224 VAL A N 1
ATOM 1438 C CA . VAL A 1 206 ? 26.37345 -8.11550 52.51530 1.000 35.17207 224 VAL A CA 1
ATOM 1439 C C . VAL A 1 206 ? 26.98280 -8.91275 53.65954 1.000 37.34276 224 VAL A C 1
ATOM 1440 O O . VAL A 1 206 ? 26.47899 -9.98867 54.01898 1.000 33.59618 224 VAL A O 1
ATOM 1444 N N . SER A 1 207 ? 28.03764 -8.36863 54.23870 1.000 32.22800 225 SER A N 1
ATOM 1445 C CA . SER A 1 207 ? 28.70656 -8.96665 55.38136 1.000 41.71289 225 SER A CA 1
ATOM 1446 C C . SER A 1 207 ? 28.52891 -8.04291 56.58080 1.000 51.53828 225 SER A C 1
ATOM 1447 O O . SER A 1 207 ? 28.79997 -6.84385 56.48353 1.000 41.67317 225 SER A O 1
ATOM 1450 N N . THR A 1 208 ? 27.98090 -8.57620 57.67946 1.000 52.03797 226 THR A N 1
ATOM 1451 C CA . THR A 1 208 ? 27.72363 -7.78643 58.87879 1.000 49.20477 226 THR A CA 1
ATOM 1452 C C . THR A 1 208 ? 28.80165 -8.12292 59.90165 1.000 53.19437 226 THR A C 1
ATOM 1453 O O . THR A 1 208 ? 28.95180 -9.29757 60.26288 1.000 55.76971 226 THR A O 1
ATOM 1457 N N . ILE A 1 209 ? 29.54217 -7.10795 60.36158 1.000 40.51542 227 ILE A N 1
ATOM 1458 C CA . ILE A 1 209 ? 30.53287 -7.26867 61.42987 1.000 46.25921 227 ILE A CA 1
ATOM 1459 C C . ILE A 1 209 ? 30.21351 -6.33993 62.59092 1.000 48.94388 227 ILE A C 1
ATOM 1460 O O . ILE A 1 209 ? 29.99559 -5.13832 62.39616 1.000 53.41367 227 ILE A O 1
ATOM 1465 N N . GLU A 1 210 ? 30.30685 -6.87252 63.80905 1.000 47.32505 228 GLU A N 1
ATOM 1466 C CA . GLU A 1 210 ? 30.10998 -6.11069 65.04621 1.000 48.90986 228 GLU A CA 1
ATOM 1467 C C . GLU A 1 210 ? 31.39405 -6.11499 65.85807 1.000 52.10789 228 GLU A C 1
ATOM 1468 O O . GLU A 1 210 ? 31.91469 -7.19221 66.16683 1.000 55.06073 228 GLU A O 1
ATOM 1474 N N . TYR A 1 211 ? 31.88319 -4.92229 66.22281 1.000 51.96124 229 TYR A N 1
ATOM 1475 C CA . TYR A 1 211 ? 33.12099 -4.77056 66.98332 1.000 59.99303 229 TYR A CA 1
ATOM 1476 C C . TYR A 1 211 ? 32.84486 -4.16110 68.34325 1.000 57.15605 229 TYR A C 1
ATOM 1477 O O . TYR A 1 211 ? 31.96085 -3.32493 68.48695 1.000 55.59295 229 TYR A O 1
ATOM 1486 N N . TYR A 1 212 ? 33.69937 -4.47480 69.29887 1.000 68.95939 230 TYR A N 1
ATOM 1487 C CA . TYR A 1 212 ? 33.67497 -3.76745 70.56634 1.000 72.73096 230 TYR A CA 1
ATOM 1488 C C . TYR A 1 212 ? 34.30777 -2.37292 70.45675 1.000 76.02252 230 TYR A C 1
ATOM 1489 O O . TYR A 1 212 ? 33.95545 -1.45561 71.21314 1.000 74.82680 230 TYR A O 1
#

Secondary structure (DSSP, 8-state):
------EEEEEEEEEEEE--EEEEEEEEEEEESSHHHHHHHHHHHHHHHHHHHHHTT--GGGEEEPPPEEEE----TTS-STT---SEEEEEEEEEEES-GGGHHHHHHHGGGGGGGT--EE--GGG-EEE-TTHHHHS---HHHHHHHHHHHH----EEEEEE---EEEEEETTEEEEEEEEEEEEEEE-

Sequence (191 aa):
KTLERSVSVKGLSQKEVEADTLILPIKFTRSNNNLTNLYEELEQDKENIIKFLKEQGVKEDEINYNSPNIIDRLSDPYSNDTQAAYRYIGTANLLIYTQNVKLGKSILENISSLAKFGIVTKIDDYDIEYLYTKLNEIKPQIEEATLNARNAAIKLGKIKKASQGQFSINNRDKNTPYIKTIRVVSTIEYY

Solvent-accessible surface area: 11982 Å² total

Radius of gyration: 26.67 Å; Cα contacts (8 Å, |Δi|>4): 362; chains: 1; bounding box: 56×49×78 Å

InterPro domains:
  IPR007497 Interleukin-1 receptor-associated kinase 1-binding protein 1/DUF541 [PF04402] (37-205)
  IPR016907 Uncharacterised conserved protein UCP029033, periplasmic protein [PIRSF029033] (4-233)
  IPR052022 26 kDa periplasmic antigen-related [PTHR34387] (4-232)

Organism: Campylobacter jejuni (NCBI:txid197)

B-factor: mean 49.51, std 16.39, range [23.47, 105.81]

Nearest PDB structures (foldseek):
  7c51-assembly1_A  TM=1.004E+00  e=5.472E-34  Campylobacter jejuni
  4hvz-assembly1_B  TM=5.515E-01  e=7.313E-10  Brucella abortus S19
  8pk0-assembly1_f  TM=4.353E-01  e=2.016E-02  Homo sapiens
  8oiq-assembly1_Bw  TM=4.450E-01  e=5.306E-02  Sus scrofa
  3isz-assembly1_A  TM=3.336E-01  e=7.702E-01  Haemophilus influenzae Rd KW20

Foldseek 3Di:
DDDDDKDKFKFKDKDKDFFQKKKWKKKWKDFAQDVVVRVVLVVVLVVVLVVVVVVLPADPVQKDWDDKDKDQQVFAQVDPDPDGDHRMMIMIITIGMGRPRVSPVVCVVCVVVCVVVVIDIDTDPVPTDRHRVCVVVPVVVLVNRVVRRVVVVVLAAAWDDKDKDDKDWAQPDPNGNRMIMIMIMIMIMGD